Protein AF-A0A8J7SN17-F1 (afdb_monomer_lite)

Secondary structure (DSSP, 8-state):
-HHHHHHHHHHHHHHHHHTTSGGGS---GGGGS--S-HHHHHHHHHHHHHHS---HHHHHHHHHHHHHHGGGS-HHHHHHHHHHHHHHHHHHHT-TTT----HHHHHHHHHHHHHTTTTB-TTS-B-HHHHHHHHHHHHHTT-HHHHHHTTSTTTGGGSPTT-HHHHHHHHHHHHHHHTT-HHHHHHH------SSHHHHHHHHHHHHHHHHHHHHHHHHTT-S-HHHHHHHHHHHHHHHHT-TTS-HHHHHHHHHHHHHHHHHHHHHHHHHHS---HHHHHHHHHHHHHHHHHHGGGSTTHHHHHHHHHHHHHHTSPPPP-------

Sequence (328 aa):
MLIEKANRGLALAEERFLLNDLKELPDFTQYSHNNVNHILSIYARVYKFALAPFQKEELEQVLTIINSHSSILPKEDKERIFTFLMGIVDYYCRSPEKTNLSVFETYKVYKMGFTNLWLVQDDGFMYFEDFINMLFLAFYNKDSDLLETISSDYYAPYIPKGYDSFVLMLSKAYNFFLHGEWEAVLKSFSNQELPNKEHRLHFIIQRNNIEIKALFEAFVHDKVEIGEILVYLEKHYRFIQRRTTYSDEQKLRNFNFIKFLRKLYIYLTKRITFNFNKETAKKEITTWIAEIEKTGTNTIDQPWLKSIGETLLDELKPNAPRSEQNTF

Structure (mmCIF, N/CA/C/O backbone):
data_AF-A0A8J7SN17-F1
#
_entry.id   AF-A0A8J7SN17-F1
#
loop_
_atom_site.group_PDB
_atom_site.id
_atom_site.type_symbol
_atom_site.label_atom_id
_atom_site.label_alt_id
_atom_site.label_comp_id
_atom_site.label_asym_id
_atom_site.label_entity_id
_atom_site.label_seq_id
_atom_site.pdbx_PDB_ins_code
_atom_site.Cartn_x
_atom_site.Cartn_y
_atom_site.Cartn_z
_atom_site.occupancy
_atom_site.B_iso_or_equiv
_atom_site.auth_seq_id
_atom_site.auth_comp_id
_atom_site.auth_asym_id
_atom_site.auth_atom_id
_atom_site.pdbx_PDB_model_num
ATOM 1 N N . MET A 1 1 ? 23.361 -6.897 -5.887 1.00 27.69 1 MET A N 1
ATOM 2 C CA . MET A 1 1 ? 22.702 -6.283 -4.706 1.00 27.69 1 MET A CA 1
ATOM 3 C C . MET A 1 1 ? 23.438 -5.101 -4.049 1.00 27.69 1 MET A C 1
ATOM 5 O O . MET A 1 1 ? 22.971 -3.996 -4.254 1.00 27.69 1 MET A O 1
ATOM 9 N N . LEU A 1 2 ? 24.538 -5.232 -3.280 1.00 21.80 2 LEU A N 1
ATOM 10 C CA . LEU A 1 2 ? 25.239 -4.044 -2.712 1.00 21.80 2 LEU A CA 1
ATOM 11 C C . LEU A 1 2 ? 25.917 -3.189 -3.795 1.00 21.80 2 LEU A C 1
ATOM 13 O O . LEU A 1 2 ? 25.801 -1.975 -3.765 1.00 21.80 2 LEU A O 1
ATOM 17 N N . ILE A 1 3 ? 26.520 -3.835 -4.796 1.00 24.81 3 ILE A N 1
ATOM 18 C CA . ILE A 1 3 ? 27.085 -3.193 -5.997 1.00 24.81 3 ILE A CA 1
ATOM 19 C C . ILE A 1 3 ? 25.981 -2.569 -6.871 1.00 24.81 3 ILE A C 1
ATOM 21 O O . ILE A 1 3 ? 26.166 -1.529 -7.473 1.00 24.81 3 ILE A O 1
ATOM 25 N N . GLU A 1 4 ? 24.789 -3.155 -6.875 1.00 29.88 4 GLU A N 1
ATOM 26 C CA . GLU A 1 4 ? 23.637 -2.718 -7.679 1.00 29.88 4 GLU A CA 1
ATOM 27 C C . GLU A 1 4 ? 22.886 -1.551 -7.011 1.00 29.88 4 GLU A C 1
ATOM 29 O O . GLU A 1 4 ? 22.495 -0.595 -7.670 1.00 29.88 4 GLU A O 1
ATOM 34 N N . LYS A 1 5 ? 22.780 -1.568 -5.673 1.00 27.78 5 LYS A N 1
ATOM 35 C CA . LYS A 1 5 ? 22.353 -0.427 -4.847 1.00 27.78 5 LYS A CA 1
ATOM 36 C C . LYS A 1 5 ? 23.395 0.693 -4.850 1.00 27.78 5 LYS A C 1
ATOM 38 O O . LYS A 1 5 ? 23.007 1.854 -4.817 1.00 27.78 5 LYS A O 1
ATOM 43 N N . ALA A 1 6 ? 24.687 0.363 -4.926 1.00 25.52 6 ALA A N 1
ATOM 44 C CA . ALA A 1 6 ? 25.760 1.333 -5.123 1.00 25.52 6 ALA A CA 1
ATOM 45 C C . ALA A 1 6 ? 25.723 1.938 -6.532 1.00 25.52 6 ALA A C 1
ATOM 47 O O . ALA A 1 6 ? 25.900 3.138 -6.643 1.00 25.52 6 ALA A O 1
ATOM 48 N N . ASN A 1 7 ? 25.392 1.166 -7.574 1.00 31.84 7 ASN A N 1
ATOM 49 C CA . ASN A 1 7 ? 25.227 1.666 -8.943 1.00 31.84 7 ASN A CA 1
ATOM 50 C C . ASN A 1 7 ? 23.949 2.507 -9.111 1.00 31.84 7 ASN A C 1
ATOM 52 O O . ASN A 1 7 ? 24.009 3.559 -9.732 1.00 31.84 7 ASN A O 1
ATOM 56 N N . ARG A 1 8 ? 22.818 2.128 -8.492 1.00 34.09 8 ARG A N 1
ATOM 57 C CA . ARG A 1 8 ? 21.620 2.994 -8.401 1.00 34.09 8 ARG A CA 1
ATOM 58 C C . ARG A 1 8 ? 21.878 4.245 -7.553 1.00 34.09 8 ARG A C 1
ATOM 60 O O . ARG A 1 8 ? 21.389 5.315 -7.885 1.00 34.09 8 ARG A O 1
ATOM 67 N N . GLY A 1 9 ? 22.655 4.128 -6.475 1.00 29.08 9 GLY A N 1
ATOM 68 C CA . GLY A 1 9 ? 23.084 5.257 -5.643 1.00 29.08 9 GLY A CA 1
ATOM 69 C C . GLY A 1 9 ? 24.079 6.188 -6.343 1.00 29.08 9 GLY A C 1
ATOM 70 O O . GLY A 1 9 ? 24.003 7.393 -6.137 1.00 29.08 9 GLY A O 1
ATOM 71 N N . LEU A 1 10 ? 24.961 5.646 -7.189 1.00 28.78 10 LEU A N 1
ATOM 72 C CA . LEU A 1 10 ? 25.876 6.381 -8.067 1.00 28.78 10 LEU A CA 1
ATOM 73 C C . LEU A 1 10 ? 25.111 7.073 -9.195 1.00 28.78 10 LEU A C 1
ATOM 75 O O . LEU A 1 10 ? 25.336 8.255 -9.388 1.00 28.78 10 LEU A O 1
ATOM 79 N N . ALA A 1 11 ? 24.144 6.411 -9.836 1.00 36.47 11 ALA A N 1
ATOM 80 C CA . ALA A 1 11 ? 23.276 7.030 -10.840 1.00 36.47 11 ALA A CA 1
ATOM 81 C C . ALA A 1 11 ? 22.415 8.160 -10.243 1.00 36.47 11 ALA A C 1
ATOM 83 O O . ALA A 1 11 ? 22.362 9.248 -10.799 1.00 36.47 11 ALA A O 1
ATOM 84 N N . LEU A 1 12 ? 21.830 7.967 -9.053 1.00 35.97 12 LEU A N 1
ATOM 85 C CA . LEU A 1 12 ? 21.100 9.022 -8.328 1.00 35.97 12 LEU A CA 1
ATOM 86 C C . LEU A 1 12 ? 22.016 10.162 -7.838 1.00 35.97 12 LEU A C 1
ATOM 88 O O . LEU A 1 12 ? 21.562 11.297 -7.677 1.00 35.97 12 LEU A O 1
ATOM 92 N N . ALA A 1 13 ? 23.293 9.879 -7.566 1.00 34.56 13 ALA A N 1
ATOM 93 C CA . ALA A 1 13 ? 24.291 10.886 -7.210 1.00 34.56 13 ALA A CA 1
ATOM 94 C C . ALA A 1 13 ? 24.820 11.642 -8.443 1.00 34.56 13 ALA A C 1
ATOM 96 O O . ALA A 1 13 ? 24.997 12.853 -8.354 1.00 34.56 13 ALA A O 1
ATOM 97 N N . GLU A 1 14 ? 25.002 10.969 -9.583 1.00 40.84 14 GLU A N 1
ATOM 98 C CA . GLU A 1 14 ? 25.341 11.556 -10.887 1.00 40.84 14 GLU A CA 1
ATOM 99 C C . GLU A 1 14 ? 24.180 12.383 -11.450 1.00 40.84 14 GLU A C 1
ATOM 101 O O . GLU A 1 14 ? 24.409 13.474 -11.957 1.00 40.84 14 GLU A O 1
ATOM 106 N N . GLU A 1 15 ? 22.925 11.963 -11.276 1.00 44.03 15 GLU A N 1
ATOM 107 C CA . GLU A 1 15 ? 21.742 12.755 -11.649 1.00 44.03 15 GLU A CA 1
ATOM 108 C C . GLU A 1 15 ? 21.576 13.997 -10.760 1.00 44.03 15 GLU A C 1
ATOM 110 O O . GLU A 1 15 ? 21.237 15.074 -11.249 1.00 44.03 15 GLU A O 1
ATOM 115 N N . ARG A 1 16 ? 21.904 13.908 -9.461 1.00 39.19 16 ARG A N 1
ATOM 116 C CA . ARG A 1 16 ? 22.019 15.092 -8.586 1.00 39.19 16 ARG A CA 1
ATOM 117 C C . ARG A 1 16 ? 23.196 15.998 -8.953 1.00 39.19 16 ARG A C 1
ATOM 119 O O . ARG A 1 16 ? 23.126 17.195 -8.690 1.00 39.19 16 ARG A O 1
ATOM 126 N N . PHE A 1 17 ? 24.256 15.447 -9.537 1.00 37.69 17 PHE A N 1
ATOM 127 C CA . PHE A 1 17 ? 25.392 16.209 -10.053 1.00 37.69 17 PHE A CA 1
ATOM 128 C C . PHE A 1 17 ? 25.023 16.930 -11.361 1.00 37.69 17 PHE A C 1
ATOM 130 O O . PHE A 1 17 ? 25.272 18.124 -11.487 1.00 37.69 17 PHE A O 1
ATOM 137 N N . LEU A 1 18 ? 24.293 16.261 -12.260 1.00 43.22 18 LEU A N 1
ATOM 138 C CA . LEU A 1 18 ? 23.724 16.834 -13.488 1.00 43.22 18 LEU A CA 1
ATOM 139 C C . LEU A 1 18 ? 22.752 17.993 -13.210 1.00 43.22 18 LEU A C 1
ATOM 141 O O . LEU A 1 18 ? 22.680 18.927 -14.004 1.00 43.22 18 LEU A O 1
ATOM 145 N N . LEU A 1 19 ? 22.053 17.983 -12.067 1.00 43.25 19 LEU A N 1
ATOM 146 C CA . LEU A 1 19 ? 21.241 19.117 -11.599 1.00 43.25 19 LEU A CA 1
ATOM 147 C C . LEU A 1 19 ? 22.082 20.363 -11.231 1.00 43.25 19 LEU A C 1
ATOM 149 O O . LEU A 1 19 ? 21.577 21.482 -11.307 1.00 43.25 19 LEU A O 1
ATOM 153 N N . ASN A 1 20 ? 23.356 20.212 -10.852 1.00 38.84 20 ASN A N 1
ATOM 154 C CA . ASN A 1 20 ? 24.246 21.346 -10.558 1.00 38.84 20 ASN A CA 1
ATOM 155 C C . ASN A 1 20 ? 24.889 21.942 -11.827 1.00 38.84 20 ASN A C 1
ATOM 157 O O . ASN A 1 20 ? 25.159 23.143 -11.850 1.00 38.84 20 ASN A O 1
ATOM 161 N N . ASP A 1 21 ? 25.040 21.143 -12.889 1.00 36.75 21 ASP A N 1
ATOM 162 C CA . ASP A 1 21 ? 25.589 21.554 -14.196 1.00 36.75 21 ASP A CA 1
ATOM 163 C C . ASP A 1 21 ? 24.506 22.018 -15.202 1.00 36.75 21 ASP A C 1
ATOM 165 O O . ASP A 1 21 ? 24.791 22.338 -16.356 1.00 36.75 21 ASP A O 1
ATOM 169 N N . LEU A 1 22 ? 23.244 22.138 -14.758 1.00 42.22 22 LEU A N 1
ATOM 170 C CA . LEU A 1 22 ? 22.071 22.550 -15.554 1.00 42.22 22 LEU A CA 1
ATOM 171 C C . LEU A 1 22 ? 22.209 23.886 -16.314 1.00 42.22 22 LEU A C 1
ATOM 173 O O . LEU A 1 22 ? 21.374 24.185 -17.166 1.00 42.22 22 LEU A O 1
ATOM 177 N N . LYS A 1 23 ? 23.222 24.708 -16.021 1.00 42.00 23 LYS A N 1
ATOM 178 C CA . LYS A 1 23 ? 23.438 26.006 -16.684 1.00 42.00 23 LYS A CA 1
ATOM 179 C C . LYS A 1 23 ? 24.070 25.905 -18.078 1.00 42.00 23 LYS A C 1
ATOM 181 O O . LYS A 1 23 ? 24.074 26.914 -18.778 1.00 42.00 23 LYS A O 1
ATOM 186 N N . GLU A 1 24 ? 24.581 24.740 -18.481 1.00 38.94 24 GLU A N 1
ATOM 187 C CA . GLU A 1 24 ? 25.349 24.584 -19.731 1.00 38.94 24 GLU A CA 1
ATOM 188 C C . GLU A 1 24 ? 24.677 23.708 -20.803 1.00 38.94 24 GLU A C 1
ATOM 190 O O . GLU A 1 24 ? 25.277 23.429 -21.842 1.00 38.94 24 GLU A O 1
ATOM 195 N N . LEU A 1 25 ? 23.432 23.270 -20.600 1.00 40.84 25 LEU A N 1
ATOM 196 C CA . LEU A 1 25 ? 22.760 22.398 -21.567 1.00 40.84 25 LEU A CA 1
ATOM 197 C C . LEU A 1 25 ? 22.027 23.187 -22.673 1.00 40.84 25 LEU A C 1
ATOM 199 O O . LEU A 1 25 ? 21.546 24.297 -22.432 1.00 40.84 25 LEU A O 1
ATOM 203 N N . PRO A 1 26 ? 21.927 22.631 -23.898 1.00 40.56 26 PRO A N 1
ATOM 204 C CA . PRO A 1 26 ? 21.342 23.323 -25.046 1.00 40.56 26 PRO A CA 1
ATOM 205 C C . PRO A 1 26 ? 19.872 23.700 -24.828 1.00 40.56 26 PRO A C 1
ATOM 207 O O . PRO A 1 26 ? 19.100 22.939 -24.248 1.00 40.56 26 PRO A O 1
ATOM 210 N N . ASP A 1 27 ? 19.448 24.845 -25.364 1.00 44.19 27 ASP A N 1
ATOM 211 C CA . ASP A 1 27 ? 18.038 25.231 -25.365 1.00 44.19 27 ASP A CA 1
ATOM 212 C C . ASP A 1 27 ? 17.222 24.326 -26.312 1.00 44.19 27 ASP A C 1
ATOM 214 O O . ASP A 1 27 ? 17.314 24.401 -27.545 1.00 44.19 27 ASP A O 1
ATOM 218 N N . PHE A 1 28 ? 16.406 23.452 -25.720 1.00 45.03 28 PHE A N 1
ATOM 219 C CA . PHE A 1 28 ? 15.516 22.537 -26.435 1.00 45.03 28 PHE A CA 1
ATOM 220 C C . PHE A 1 28 ? 14.079 23.077 -26.601 1.00 45.03 28 PHE A C 1
ATOM 222 O O . PHE A 1 28 ? 13.195 22.335 -27.037 1.00 45.03 28 PHE A O 1
ATOM 229 N N . THR A 1 29 ? 13.799 24.355 -26.300 1.00 48.59 29 THR A N 1
ATOM 230 C CA . THR A 1 29 ? 12.463 24.976 -26.492 1.00 48.59 29 THR A CA 1
ATOM 231 C C . THR A 1 29 ? 11.929 24.855 -27.926 1.00 48.59 29 THR A C 1
ATOM 233 O O . THR A 1 29 ? 10.715 24.765 -28.138 1.00 48.59 29 THR A O 1
ATOM 236 N N . GLN A 1 30 ? 12.839 24.749 -28.893 1.00 41.66 30 GLN A N 1
ATOM 237 C CA . GLN A 1 30 ? 12.594 24.510 -30.317 1.00 41.66 30 GLN A CA 1
ATOM 238 C C . GLN A 1 30 ? 11.970 23.138 -30.663 1.00 41.66 30 GLN A C 1
ATOM 240 O O . GLN A 1 30 ? 11.405 22.988 -31.743 1.00 41.66 30 GLN A O 1
ATOM 245 N N . TYR A 1 31 ? 11.977 22.148 -29.761 1.00 47.88 31 TYR A N 1
ATOM 246 C CA . TYR A 1 31 ? 11.382 20.814 -29.996 1.00 47.88 31 TYR A CA 1
ATOM 247 C C . TYR A 1 31 ? 9.921 20.691 -29.515 1.00 47.88 31 TYR A C 1
ATOM 249 O O . TYR A 1 31 ? 9.405 19.593 -29.286 1.00 47.88 31 TYR A O 1
ATOM 257 N N . SER A 1 32 ? 9.239 21.827 -29.349 1.00 42.31 32 SER A N 1
ATOM 258 C CA . SER A 1 32 ? 7.865 21.918 -28.841 1.00 42.31 32 SER A CA 1
ATOM 259 C C . SER A 1 32 ? 6.789 21.533 -29.864 1.00 42.31 32 SER A C 1
ATOM 261 O O . SER A 1 32 ? 5.679 21.178 -29.452 1.00 42.31 32 SER A O 1
ATOM 263 N N . HIS A 1 33 ? 7.102 21.534 -31.166 1.00 38.81 33 HIS A N 1
ATOM 264 C CA . HIS A 1 33 ? 6.134 21.297 -32.241 1.00 38.81 33 HIS A CA 1
ATOM 265 C C . HIS A 1 33 ? 6.653 20.323 -33.317 1.00 38.81 33 HIS A C 1
ATOM 267 O O . HIS A 1 33 ? 7.680 20.557 -33.942 1.00 38.81 33 HIS A O 1
ATOM 273 N N . ASN A 1 34 ? 5.892 19.244 -33.540 1.00 41.59 34 ASN A N 1
ATOM 274 C CA . ASN A 1 34 ? 5.806 18.456 -34.781 1.00 41.59 34 ASN A CA 1
ATOM 275 C C . ASN A 1 34 ? 7.076 17.865 -35.420 1.00 41.59 34 ASN A C 1
ATOM 277 O O . ASN A 1 34 ? 7.034 17.495 -36.592 1.00 41.59 34 ASN A O 1
ATOM 281 N N . ASN A 1 35 ? 8.181 17.699 -34.696 1.00 41.66 35 ASN A N 1
ATOM 282 C CA . ASN A 1 35 ? 9.377 17.112 -35.298 1.00 41.66 35 ASN A CA 1
ATOM 283 C C . ASN A 1 35 ? 9.417 15.583 -35.208 1.00 41.66 35 ASN A C 1
ATOM 285 O O . ASN A 1 35 ? 9.135 14.990 -34.171 1.00 41.66 35 ASN A O 1
ATOM 289 N N . VAL A 1 36 ? 9.885 14.986 -36.304 1.00 42.12 36 VAL A N 1
ATOM 290 C CA . VAL A 1 36 ? 10.134 13.558 -36.588 1.00 42.12 36 VAL A CA 1
ATOM 291 C C . VAL A 1 36 ? 10.965 12.835 -35.500 1.00 42.12 36 VAL A C 1
ATOM 293 O O . VAL A 1 36 ? 11.030 11.612 -35.475 1.00 42.12 36 VAL A O 1
ATOM 296 N N . ASN A 1 37 ? 11.555 13.572 -34.550 1.00 52.84 37 ASN A N 1
ATOM 297 C CA . ASN A 1 37 ? 12.287 13.052 -33.393 1.00 52.84 37 ASN A CA 1
ATOM 298 C C . ASN A 1 37 ? 11.465 13.160 -32.095 1.00 52.84 37 ASN A C 1
ATOM 300 O O . ASN A 1 37 ? 11.742 13.986 -31.220 1.00 52.84 37 ASN A O 1
ATOM 304 N N . HIS A 1 38 ? 10.472 12.281 -31.955 1.00 60.09 38 HIS A N 1
ATOM 305 C CA . HIS A 1 38 ? 9.601 12.166 -30.775 1.00 60.09 38 HIS A CA 1
ATOM 306 C C . HIS A 1 38 ? 10.382 12.008 -29.453 1.00 60.09 38 HIS A C 1
ATOM 308 O O . HIS A 1 38 ? 9.996 12.569 -28.429 1.00 60.09 38 HIS A O 1
ATOM 314 N N . ILE A 1 39 ? 11.535 11.330 -29.499 1.00 58.66 39 ILE A N 1
ATOM 315 C CA . ILE A 1 39 ? 12.436 11.108 -28.358 1.00 58.66 39 ILE A CA 1
ATOM 316 C C . ILE A 1 39 ? 13.010 12.427 -27.821 1.00 58.66 39 ILE A C 1
ATOM 318 O O . ILE A 1 39 ? 12.947 12.688 -26.622 1.00 58.66 39 ILE A O 1
ATOM 322 N N . LEU A 1 40 ? 13.504 13.305 -28.701 1.00 53.69 40 LEU A N 1
ATOM 323 C CA . LEU A 1 40 ? 14.072 14.598 -28.300 1.00 53.69 40 LEU A CA 1
ATOM 324 C C . LEU A 1 40 ? 13.010 15.530 -27.703 1.00 53.69 40 LEU A C 1
ATOM 326 O O . LEU A 1 40 ? 13.314 16.277 -26.779 1.00 53.69 40 LEU A O 1
ATOM 330 N N . SER A 1 41 ? 11.759 15.462 -28.177 1.00 58.53 41 SER A N 1
ATOM 331 C CA . SER A 1 41 ? 10.649 16.226 -27.586 1.00 58.53 41 SER A CA 1
ATOM 332 C C . SER A 1 41 ? 10.307 15.740 -26.173 1.00 58.53 41 SER A C 1
ATOM 334 O O . SER A 1 41 ? 10.051 16.559 -25.288 1.00 58.53 41 SER A O 1
ATOM 336 N N . ILE A 1 42 ? 10.357 14.424 -25.933 1.00 61.88 42 ILE A N 1
ATOM 337 C CA . ILE A 1 42 ? 10.173 13.843 -24.597 1.00 61.88 42 ILE A CA 1
ATOM 338 C C . ILE A 1 42 ? 11.316 14.270 -23.677 1.00 61.88 42 ILE A C 1
ATOM 340 O O . ILE A 1 42 ? 11.044 14.860 -22.634 1.00 61.88 42 ILE A O 1
ATOM 344 N N . TYR A 1 43 ? 12.577 14.073 -24.078 1.00 61.00 43 TYR A N 1
ATOM 345 C CA . TYR A 1 43 ? 13.726 14.502 -23.275 1.00 61.00 43 TYR A CA 1
ATOM 346 C C . TYR A 1 43 ? 13.689 16.006 -22.983 1.00 61.00 43 TYR A C 1
ATOM 348 O O . TYR A 1 43 ? 13.864 16.390 -21.835 1.00 61.00 43 TYR A O 1
ATOM 356 N N . ALA A 1 44 ? 13.367 16.858 -23.961 1.00 59.03 44 ALA A N 1
ATOM 357 C CA . ALA A 1 44 ? 13.242 18.304 -23.760 1.00 59.03 44 ALA A CA 1
ATOM 358 C C . ALA A 1 44 ? 12.166 18.680 -22.727 1.00 59.03 44 ALA A C 1
ATOM 360 O O . ALA A 1 44 ? 12.353 19.606 -21.936 1.00 59.03 44 ALA A O 1
ATOM 361 N N . ARG A 1 45 ? 11.028 17.975 -22.725 1.00 61.97 45 ARG A N 1
ATOM 362 C CA . ARG A 1 45 ? 9.929 18.214 -21.778 1.00 61.97 45 ARG A CA 1
ATOM 363 C C . ARG A 1 45 ? 10.241 17.678 -20.385 1.00 61.97 45 ARG A C 1
ATOM 365 O O . ARG A 1 45 ? 10.001 18.391 -19.418 1.00 61.97 45 ARG A O 1
ATOM 372 N N . VAL A 1 46 ? 10.820 16.481 -20.279 1.00 62.31 46 VAL A N 1
ATOM 373 C CA . VAL A 1 46 ? 11.263 15.930 -18.989 1.00 62.31 46 VAL A CA 1
ATOM 374 C C . VAL A 1 46 ? 12.386 16.789 -18.402 1.00 62.31 46 VAL A C 1
ATOM 376 O O . VAL A 1 46 ? 12.390 17.089 -17.216 1.00 62.31 46 VAL A O 1
ATOM 379 N N . TYR A 1 47 ? 13.298 17.274 -19.239 1.00 61.25 47 TYR A N 1
ATOM 380 C CA . TYR A 1 47 ? 14.385 18.158 -18.838 1.00 61.25 47 TYR A CA 1
ATOM 381 C C . TYR A 1 47 ? 13.900 19.523 -18.332 1.00 61.25 47 TYR A C 1
ATOM 383 O O . TYR A 1 47 ? 14.415 20.030 -17.338 1.00 61.25 47 TYR A O 1
ATOM 391 N N . LYS A 1 48 ? 12.845 20.093 -18.931 1.00 59.53 48 LYS A N 1
ATOM 392 C CA . LYS A 1 48 ? 12.189 21.290 -18.378 1.00 59.53 48 LYS A CA 1
ATOM 393 C C . LYS A 1 48 ? 11.709 21.091 -16.934 1.00 59.53 48 LYS A C 1
ATOM 395 O O . LYS A 1 48 ? 11.744 22.056 -16.174 1.00 59.53 48 LYS A O 1
ATOM 400 N N . PHE A 1 49 ? 11.343 19.871 -16.527 1.00 61.03 49 PHE A N 1
ATOM 401 C CA . PHE A 1 49 ? 10.975 19.593 -15.134 1.00 61.03 49 PHE A CA 1
ATOM 402 C C . PHE A 1 49 ? 12.141 19.677 -14.150 1.00 61.03 49 PHE A C 1
ATOM 404 O O . PHE A 1 49 ? 11.918 19.939 -12.975 1.00 61.03 49 PHE A O 1
ATOM 411 N N . ALA A 1 50 ? 13.378 19.479 -14.604 1.00 58.41 50 ALA A N 1
ATOM 412 C CA . ALA A 1 50 ? 14.558 19.619 -13.755 1.00 58.41 50 ALA A CA 1
ATOM 413 C C . ALA A 1 50 ? 14.919 21.094 -13.480 1.00 58.41 50 ALA A C 1
ATOM 415 O O . ALA A 1 50 ? 15.619 21.391 -12.514 1.00 58.41 50 ALA A O 1
ATOM 416 N N . LEU A 1 51 ? 14.456 22.018 -14.333 1.00 55.88 51 LEU A N 1
ATOM 417 C CA . LEU A 1 51 ? 14.902 23.415 -14.375 1.00 55.88 51 LEU A CA 1
ATOM 418 C C . LEU A 1 51 ? 13.960 24.422 -13.700 1.00 55.88 51 LEU A C 1
ATOM 420 O O . LEU A 1 51 ? 14.401 25.521 -13.363 1.00 55.88 51 LEU A O 1
ATOM 424 N N . ALA A 1 52 ? 12.680 24.096 -13.512 1.00 59.50 52 ALA A N 1
ATOM 425 C CA . ALA A 1 52 ? 11.688 25.030 -12.981 1.00 59.50 52 ALA A CA 1
ATOM 426 C C . ALA A 1 52 ? 10.725 24.348 -11.995 1.00 59.50 52 ALA A C 1
ATOM 428 O O . ALA A 1 52 ? 10.395 23.179 -12.183 1.00 59.50 52 ALA A O 1
ATOM 429 N N . PRO A 1 53 ? 10.250 25.053 -10.948 1.00 60.69 53 PRO A N 1
ATOM 430 C CA . PRO A 1 53 ? 9.166 24.552 -10.110 1.00 60.69 53 PRO A CA 1
ATOM 431 C C . PRO A 1 53 ? 7.900 24.391 -10.957 1.00 60.69 53 PRO A C 1
ATOM 433 O O . PRO A 1 53 ? 7.359 25.374 -11.461 1.00 60.69 53 PRO A O 1
ATOM 436 N N . PHE A 1 54 ? 7.457 23.149 -11.119 1.00 65.19 54 PHE A N 1
ATOM 437 C CA . PHE A 1 54 ? 6.345 22.779 -11.988 1.00 65.19 54 PHE A CA 1
ATOM 438 C C . PHE A 1 54 ? 5.090 22.395 -11.197 1.00 65.19 54 PHE A C 1
ATOM 440 O O . PHE A 1 54 ? 5.147 22.111 -9.995 1.00 65.19 54 PHE A O 1
ATOM 447 N N . GLN A 1 55 ? 3.947 22.403 -11.882 1.00 72.69 55 GLN A N 1
ATOM 448 C CA . GLN A 1 55 ? 2.633 22.071 -11.322 1.00 72.69 55 GLN A CA 1
ATOM 449 C C . GLN A 1 55 ? 2.149 20.686 -11.781 1.00 72.69 55 GLN A C 1
ATOM 451 O O . GLN A 1 55 ? 2.607 20.144 -12.790 1.00 72.69 55 GLN A O 1
ATOM 456 N N . LYS A 1 56 ? 1.179 20.114 -11.059 1.00 77.00 56 LYS A N 1
ATOM 457 C CA . LYS A 1 56 ? 0.536 18.827 -11.395 1.00 77.00 56 LYS A CA 1
ATOM 458 C C . LYS A 1 56 ? 0.081 18.732 -12.853 1.00 77.00 56 LYS A C 1
ATOM 460 O O . LYS A 1 56 ? 0.277 17.703 -13.490 1.00 77.00 56 LYS A O 1
ATOM 465 N N . GLU A 1 57 ? -0.499 19.796 -13.393 1.00 76.94 57 GLU A N 1
ATOM 466 C CA . GLU A 1 57 ? -1.043 19.837 -14.753 1.00 76.94 57 GLU A CA 1
ATOM 467 C C . GLU A 1 57 ? 0.052 19.671 -15.816 1.00 76.94 57 GLU A C 1
ATOM 469 O O . GLU A 1 57 ? -0.176 19.063 -16.862 1.00 76.94 57 GLU A O 1
ATOM 474 N N . GLU A 1 58 ? 1.254 20.178 -15.542 1.00 75.00 58 GLU A N 1
ATOM 475 C CA . GLU A 1 58 ? 2.406 20.051 -16.435 1.00 75.00 58 GLU A CA 1
ATOM 476 C C . GLU A 1 58 ? 2.933 18.611 -16.437 1.00 75.00 58 GLU A C 1
ATOM 478 O O . GLU A 1 58 ? 3.264 18.080 -17.501 1.00 75.00 58 GLU A O 1
ATOM 483 N N . LEU A 1 59 ? 2.926 17.944 -15.275 1.00 76.81 59 LEU A N 1
ATOM 484 C CA . LEU A 1 59 ? 3.246 16.520 -15.171 1.00 76.81 59 LEU A CA 1
ATOM 485 C C . LEU A 1 59 ? 2.278 15.665 -15.998 1.00 76.81 59 LEU A C 1
ATOM 487 O O . LEU A 1 59 ? 2.732 14.840 -16.789 1.00 76.81 59 LEU A O 1
ATOM 491 N N . GLU A 1 60 ? 0.965 15.889 -15.888 1.00 80.50 60 GLU A N 1
ATOM 492 C CA . GLU A 1 60 ? -0.031 15.122 -16.656 1.00 80.50 60 GLU A CA 1
ATOM 493 C C . GLU A 1 60 ? 0.176 15.233 -18.167 1.00 80.50 60 GLU A C 1
ATOM 495 O O . GLU A 1 60 ? 0.071 14.239 -18.892 1.00 80.50 60 GLU A O 1
ATOM 500 N N . GLN A 1 61 ? 0.499 16.432 -18.658 1.00 77.31 61 GLN A N 1
ATOM 501 C CA . GLN A 1 61 ? 0.764 16.643 -20.080 1.00 77.31 61 GLN A CA 1
ATOM 502 C C . GLN A 1 61 ? 1.970 15.832 -20.552 1.00 77.31 61 GLN A C 1
ATOM 504 O O . GLN A 1 61 ? 1.932 15.237 -21.631 1.00 77.31 61 GLN A O 1
ATOM 509 N N . VAL A 1 62 ? 3.037 15.780 -19.753 1.00 74.69 62 VAL A N 1
ATOM 510 C CA . VAL A 1 62 ? 4.229 15.010 -20.117 1.00 74.69 62 VAL A CA 1
ATOM 511 C C . VAL A 1 62 ? 3.979 13.515 -20.015 1.00 74.69 62 VAL A C 1
ATOM 513 O O . VAL A 1 62 ? 4.322 12.809 -20.959 1.00 74.69 62 VAL A O 1
ATOM 516 N N . LEU A 1 63 ? 3.315 13.031 -18.962 1.00 80.56 63 LEU A N 1
ATOM 517 C CA . LEU A 1 63 ? 2.938 11.617 -18.857 1.00 80.56 63 LEU A CA 1
ATOM 518 C C . LEU A 1 63 ? 2.058 11.181 -20.035 1.00 80.56 63 LEU A C 1
ATOM 520 O O . LEU A 1 63 ? 2.276 10.113 -20.600 1.00 80.56 63 LEU A O 1
ATOM 524 N N . THR A 1 64 ? 1.127 12.030 -20.477 1.00 81.12 64 THR A N 1
ATOM 525 C CA . THR A 1 64 ? 0.274 11.756 -21.645 1.00 81.12 64 THR A CA 1
ATOM 526 C C . THR A 1 64 ? 1.091 11.603 -22.929 1.00 81.12 64 THR A C 1
ATOM 528 O O . THR A 1 64 ? 0.875 10.669 -23.701 1.00 81.12 64 THR A O 1
ATOM 531 N N . ILE A 1 65 ? 2.051 12.503 -23.160 1.00 75.81 65 ILE A N 1
ATOM 532 C CA . ILE A 1 65 ? 2.920 12.467 -24.347 1.00 75.81 65 ILE A CA 1
ATOM 533 C C . ILE A 1 65 ? 3.847 11.265 -24.310 1.00 75.81 65 ILE A C 1
ATOM 535 O O . ILE A 1 65 ? 4.076 10.615 -25.325 1.00 75.81 65 ILE A O 1
ATOM 539 N N . ILE A 1 66 ? 4.395 10.974 -23.142 1.00 75.69 66 ILE A N 1
ATOM 540 C CA . ILE A 1 66 ? 5.256 9.822 -22.960 1.00 75.69 66 ILE A CA 1
ATOM 541 C C . ILE A 1 66 ? 4.484 8.539 -23.257 1.00 75.69 66 ILE A C 1
ATOM 543 O O . ILE A 1 66 ? 4.939 7.713 -24.048 1.00 75.69 66 ILE A O 1
ATOM 547 N N . ASN A 1 67 ? 3.291 8.404 -22.680 1.00 79.94 67 ASN A N 1
ATOM 548 C CA . ASN A 1 67 ? 2.451 7.234 -22.870 1.00 79.94 67 ASN A CA 1
ATOM 549 C C . ASN A 1 67 ? 2.079 7.033 -24.350 1.00 79.94 67 ASN A C 1
ATOM 551 O O . ASN A 1 67 ? 2.127 5.909 -24.841 1.00 79.94 67 ASN A O 1
ATOM 555 N N . SER A 1 68 ? 1.791 8.107 -25.096 1.00 79.44 68 SER A N 1
ATOM 556 C CA . SER A 1 6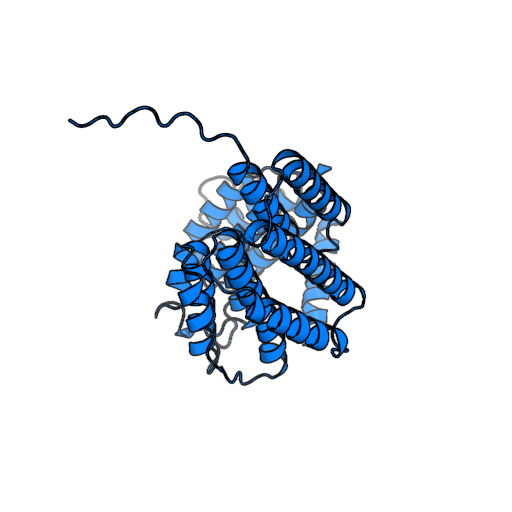8 ? 1.428 8.006 -26.519 1.00 79.44 68 SER A CA 1
ATOM 557 C C . SER A 1 68 ? 2.572 7.573 -27.442 1.00 79.44 68 SER A C 1
ATOM 559 O O . SER A 1 68 ? 2.308 7.045 -28.520 1.00 79.44 68 SER A O 1
ATOM 561 N N . HIS A 1 69 ? 3.828 7.744 -27.024 1.00 76.25 69 HIS A N 1
ATOM 562 C CA . HIS A 1 69 ? 5.006 7.338 -27.801 1.00 76.25 69 HIS A CA 1
ATOM 563 C C . HIS A 1 69 ? 5.722 6.119 -27.209 1.00 76.25 69 HIS A C 1
ATOM 565 O O . HIS A 1 69 ? 6.679 5.625 -27.796 1.00 76.25 69 HIS A O 1
ATOM 571 N N . SER A 1 70 ? 5.262 5.599 -26.073 1.00 79.31 70 SER A N 1
ATOM 572 C CA . SER A 1 70 ? 5.909 4.505 -25.348 1.00 79.31 70 SER A CA 1
ATOM 573 C C . SER A 1 70 ? 6.185 3.272 -26.220 1.00 79.31 70 SER A C 1
ATOM 575 O O . SER A 1 70 ? 7.261 2.684 -26.143 1.00 79.31 70 SER A O 1
ATOM 577 N N . SER A 1 71 ? 5.263 2.891 -27.106 1.00 78.75 71 SER A N 1
ATOM 578 C CA . SER A 1 71 ? 5.405 1.688 -27.940 1.00 78.75 71 SER A CA 1
ATOM 579 C C . SER A 1 71 ? 6.587 1.732 -28.916 1.00 78.75 71 SER A C 1
ATOM 581 O O . SER A 1 71 ? 7.116 0.678 -29.258 1.00 78.75 71 SER A O 1
ATOM 583 N N . ILE A 1 72 ? 7.025 2.925 -29.330 1.00 78.75 72 ILE A N 1
ATOM 584 C CA . ILE A 1 72 ? 8.092 3.118 -30.326 1.00 78.75 72 ILE A CA 1
ATOM 585 C C . ILE A 1 72 ? 9.457 3.446 -29.706 1.00 78.75 72 ILE A C 1
ATOM 587 O O . ILE A 1 72 ? 10.450 3.521 -30.427 1.00 78.75 72 ILE A O 1
ATOM 591 N N . LEU A 1 73 ? 9.521 3.656 -28.387 1.00 75.81 73 LEU A N 1
ATOM 592 C CA . LEU A 1 73 ? 10.772 3.976 -27.700 1.00 75.81 73 LEU A CA 1
ATOM 593 C C . LEU A 1 73 ? 11.646 2.720 -27.520 1.00 75.81 73 LEU A C 1
ATOM 595 O O . LEU A 1 73 ? 11.125 1.682 -27.084 1.00 75.81 73 LEU A O 1
ATOM 599 N N . PRO A 1 74 ? 12.967 2.814 -27.776 1.00 79.44 74 PRO A N 1
ATOM 600 C CA . PRO A 1 74 ? 13.934 1.812 -27.338 1.00 79.44 74 PRO A CA 1
ATOM 601 C C . PRO A 1 74 ? 13.855 1.578 -25.828 1.00 79.44 74 PRO A C 1
ATOM 603 O O . PRO A 1 74 ? 13.452 2.459 -25.062 1.00 79.44 74 PRO A O 1
ATOM 606 N N . LYS A 1 75 ? 14.246 0.383 -25.388 1.00 77.50 75 LYS A N 1
ATOM 607 C CA . LYS A 1 75 ? 14.178 -0.010 -23.977 1.00 77.50 75 LYS A CA 1
ATOM 608 C C . LYS A 1 75 ? 15.025 0.907 -23.093 1.00 77.50 75 LYS A C 1
ATOM 610 O O . LYS A 1 75 ? 14.548 1.396 -22.074 1.00 77.50 75 LYS A O 1
ATOM 615 N N . GLU A 1 76 ? 16.243 1.195 -23.526 1.00 74.94 76 GLU A N 1
ATOM 616 C CA . GLU A 1 76 ? 17.201 2.019 -22.794 1.00 74.94 76 GLU A CA 1
ATOM 617 C C . GLU A 1 76 ? 16.672 3.447 -22.599 1.00 74.94 76 GLU A C 1
ATOM 619 O O . GLU A 1 76 ? 16.875 4.055 -21.550 1.00 74.94 76 GLU A O 1
ATOM 624 N N . ASP A 1 77 ? 15.946 3.978 -23.587 1.00 74.44 77 ASP A N 1
ATOM 625 C CA . ASP A 1 77 ? 15.317 5.294 -23.482 1.00 74.44 77 ASP A CA 1
ATOM 626 C C . ASP A 1 77 ? 14.140 5.285 -22.502 1.00 74.44 77 ASP A C 1
ATOM 628 O O . ASP A 1 77 ? 13.999 6.218 -21.713 1.00 74.44 77 ASP A O 1
ATOM 632 N N . LYS A 1 78 ? 13.325 4.224 -22.488 1.00 77.69 78 LYS A N 1
ATOM 633 C CA . LYS A 1 78 ? 12.229 4.059 -21.516 1.00 77.69 78 LYS A CA 1
ATOM 634 C C . LYS A 1 78 ? 12.747 4.057 -20.080 1.00 77.69 78 LYS A C 1
ATOM 636 O O . LYS A 1 78 ? 12.227 4.790 -19.240 1.00 77.69 78 LYS A O 1
ATOM 641 N N . GLU A 1 79 ? 13.792 3.277 -19.811 1.00 75.00 79 GLU A N 1
ATOM 642 C CA . GLU A 1 79 ? 14.417 3.182 -18.487 1.00 75.00 79 GLU A CA 1
ATOM 643 C C . GLU A 1 79 ? 15.027 4.517 -18.042 1.00 75.00 79 GLU A C 1
ATOM 645 O O . GLU A 1 79 ? 14.847 4.936 -16.893 1.00 75.00 79 GLU A O 1
ATOM 650 N N . ARG A 1 80 ? 15.704 5.223 -18.957 1.00 73.94 80 ARG A N 1
ATOM 651 C CA . ARG A 1 80 ? 16.276 6.554 -18.696 1.00 73.94 80 ARG A CA 1
ATOM 652 C C . ARG A 1 80 ? 15.198 7.588 -18.401 1.00 73.94 80 ARG A C 1
ATOM 654 O O . ARG A 1 80 ? 15.292 8.289 -17.398 1.00 73.94 80 ARG A O 1
ATOM 661 N N . ILE A 1 81 ? 14.159 7.661 -19.235 1.00 74.75 81 ILE A N 1
ATOM 662 C CA . ILE A 1 81 ? 13.030 8.582 -19.047 1.00 74.75 81 ILE A CA 1
ATOM 663 C C . ILE A 1 81 ? 12.337 8.307 -17.708 1.00 74.75 81 ILE A C 1
ATOM 665 O O . ILE A 1 81 ? 12.049 9.246 -16.966 1.00 74.75 81 ILE A O 1
ATOM 669 N N . PHE A 1 82 ? 12.102 7.033 -17.379 1.00 80.38 82 PHE A N 1
ATOM 670 C CA . PHE A 1 82 ? 11.513 6.631 -16.105 1.00 80.38 82 PHE A CA 1
ATOM 671 C C . PHE A 1 82 ? 12.362 7.071 -14.911 1.00 80.38 82 PHE A C 1
ATOM 673 O O . PHE A 1 82 ? 11.853 7.736 -14.008 1.00 80.38 82 PHE A O 1
ATOM 680 N N . THR A 1 83 ? 13.650 6.720 -14.914 1.00 75.50 83 THR A N 1
ATOM 681 C CA . THR A 1 83 ? 14.581 7.022 -13.814 1.00 75.50 83 THR A CA 1
ATOM 682 C C . THR A 1 83 ? 14.676 8.525 -13.588 1.00 75.50 83 THR A C 1
ATOM 684 O O . THR A 1 83 ? 14.512 8.994 -12.461 1.00 75.50 83 THR A O 1
ATOM 687 N N . PHE A 1 84 ? 14.807 9.284 -14.674 1.00 71.81 84 PHE A N 1
ATOM 688 C CA . PHE A 1 84 ? 14.927 10.730 -14.610 1.00 71.81 84 PHE A CA 1
ATOM 689 C C . PHE A 1 84 ? 13.641 11.399 -14.090 1.00 71.81 84 PHE A C 1
ATOM 691 O O . PHE A 1 84 ? 13.701 12.239 -13.192 1.00 71.81 84 PHE A O 1
ATOM 698 N N . LEU A 1 85 ? 12.457 10.977 -14.558 1.00 74.94 85 LEU A N 1
ATOM 699 C CA . LEU A 1 85 ? 11.172 11.457 -14.025 1.00 74.94 85 LEU A CA 1
ATOM 700 C C . LEU A 1 85 ? 11.001 11.147 -12.537 1.00 74.94 85 LEU A C 1
ATOM 702 O O . LEU A 1 85 ? 10.559 12.002 -11.770 1.00 74.94 85 LEU A O 1
ATOM 706 N N . MET A 1 86 ? 11.353 9.930 -12.129 1.00 77.88 86 MET A N 1
ATOM 707 C CA . MET A 1 86 ? 11.285 9.504 -10.735 1.00 77.88 86 MET A CA 1
ATOM 708 C C . MET A 1 86 ? 12.201 10.341 -9.839 1.00 77.88 86 MET A C 1
ATOM 710 O O . MET A 1 86 ? 11.769 10.769 -8.767 1.00 77.88 86 MET A O 1
ATOM 714 N N . GLY A 1 87 ? 13.431 10.618 -10.284 1.00 71.94 87 GLY A N 1
ATOM 715 C CA . GLY A 1 87 ? 14.382 11.466 -9.562 1.00 71.94 87 GLY A CA 1
ATOM 716 C C . GLY A 1 87 ? 13.871 12.897 -9.380 1.00 71.94 87 GLY A C 1
ATOM 717 O O . GLY A 1 87 ? 13.958 13.459 -8.285 1.00 71.94 87 GLY A O 1
ATOM 718 N N . ILE A 1 88 ? 13.264 13.459 -10.425 1.00 70.81 88 ILE A N 1
ATOM 719 C CA . ILE A 1 88 ? 12.661 14.793 -10.391 1.00 70.81 88 ILE A CA 1
ATOM 720 C C . ILE A 1 88 ? 11.474 14.831 -9.418 1.00 70.81 88 ILE A C 1
ATOM 722 O O . ILE A 1 88 ? 11.434 15.683 -8.529 1.00 70.81 88 ILE A O 1
ATOM 726 N N . VAL A 1 89 ? 10.521 13.901 -9.533 1.00 73.06 89 VAL A N 1
ATOM 727 C CA . VAL A 1 89 ? 9.341 13.875 -8.654 1.00 73.06 89 VAL A CA 1
ATOM 728 C C . VAL A 1 89 ? 9.749 13.678 -7.191 1.00 73.06 89 VAL A C 1
ATOM 730 O O . VAL A 1 89 ? 9.275 14.417 -6.332 1.00 73.06 89 VAL A O 1
ATOM 733 N N . ASP A 1 90 ? 10.673 12.760 -6.889 1.00 72.38 90 ASP A N 1
ATOM 734 C CA . ASP A 1 90 ? 11.158 12.545 -5.516 1.00 72.38 90 ASP A CA 1
ATOM 735 C C . ASP A 1 90 ? 11.839 13.798 -4.934 1.00 72.38 90 ASP A C 1
ATOM 737 O O . ASP A 1 90 ? 11.622 14.136 -3.767 1.00 72.38 90 ASP A O 1
ATOM 741 N N . TYR A 1 91 ? 12.614 14.536 -5.739 1.00 71.00 91 TYR A N 1
ATOM 742 C CA . TYR A 1 91 ? 13.234 15.797 -5.316 1.00 71.00 91 TYR A CA 1
ATOM 743 C C . TYR A 1 91 ? 12.191 16.843 -4.890 1.00 71.00 91 TYR A C 1
ATOM 745 O O . TYR A 1 91 ? 12.318 17.471 -3.830 1.00 71.00 91 TYR A O 1
ATOM 753 N N . TYR A 1 92 ? 11.146 17.014 -5.698 1.00 70.31 92 TYR A N 1
ATOM 754 C CA . TYR A 1 92 ? 10.122 18.027 -5.465 1.00 70.31 92 TYR A CA 1
ATOM 755 C C . TYR A 1 92 ? 9.103 17.622 -4.394 1.00 70.31 92 TYR A C 1
ATOM 757 O O . TYR A 1 92 ? 8.735 18.467 -3.579 1.00 70.31 92 TYR A O 1
ATOM 765 N N . CYS A 1 93 ? 8.739 16.339 -4.282 1.00 68.81 93 CYS A N 1
ATOM 766 C CA . CYS A 1 93 ? 7.890 15.840 -3.192 1.00 68.81 93 CYS A CA 1
ATOM 767 C C . CYS A 1 93 ? 8.513 16.061 -1.804 1.00 68.81 93 CYS A C 1
ATOM 769 O O . CYS A 1 93 ? 7.798 16.239 -0.819 1.00 68.81 93 CYS A O 1
ATOM 771 N N . ARG A 1 94 ? 9.848 16.072 -1.709 1.00 68.56 94 ARG A N 1
ATOM 772 C CA . ARG A 1 94 ? 10.576 16.374 -0.462 1.00 68.56 94 ARG A CA 1
ATOM 773 C C . ARG A 1 94 ? 10.740 17.871 -0.199 1.00 68.56 94 ARG A C 1
ATOM 775 O O . ARG A 1 94 ? 11.190 18.244 0.881 1.00 68.56 94 ARG A O 1
ATOM 782 N N . SER A 1 95 ? 10.374 18.713 -1.163 1.00 68.44 95 SER A N 1
ATOM 783 C CA . SER A 1 95 ? 10.481 20.172 -1.102 1.00 68.44 95 SER A CA 1
ATOM 784 C C . SER A 1 95 ? 9.109 20.821 -1.350 1.00 68.44 95 SER A C 1
ATOM 786 O O . SER A 1 95 ? 8.949 21.536 -2.343 1.00 68.44 95 SER A O 1
ATOM 788 N N . PRO A 1 96 ? 8.111 20.599 -0.471 1.00 63.62 96 PRO A N 1
ATOM 789 C CA . PRO A 1 96 ? 6.726 21.031 -0.693 1.00 63.62 96 PRO A CA 1
ATOM 790 C C . PRO A 1 96 ? 6.561 22.553 -0.823 1.00 63.62 96 PRO A C 1
ATOM 792 O O . PRO A 1 96 ? 5.578 23.023 -1.378 1.00 63.62 96 PRO A O 1
ATOM 795 N N . GLU A 1 97 ? 7.536 23.345 -0.374 1.00 69.25 97 GLU A N 1
ATOM 796 C CA . GLU A 1 97 ? 7.544 24.802 -0.567 1.00 69.25 97 GLU A CA 1
ATOM 797 C C . GLU A 1 97 ? 7.791 25.221 -2.029 1.00 69.25 97 GLU A C 1
ATOM 799 O O . GLU A 1 97 ? 7.562 26.374 -2.388 1.00 69.25 97 GLU A O 1
ATOM 804 N N . LYS A 1 98 ? 8.265 24.301 -2.882 1.00 66.69 98 LYS A N 1
ATOM 805 C CA . LYS A 1 98 ? 8.630 24.578 -4.279 1.00 66.69 98 LYS A CA 1
ATOM 806 C C . LYS A 1 98 ? 7.572 24.140 -5.291 1.00 66.69 98 LYS A C 1
ATOM 808 O O . LYS A 1 98 ? 7.576 24.668 -6.395 1.00 66.69 98 LYS A O 1
ATOM 813 N N . THR A 1 99 ? 6.711 23.173 -4.966 1.00 68.94 99 THR A N 1
ATOM 814 C CA . THR A 1 99 ? 5.718 22.609 -5.905 1.00 68.94 99 THR A CA 1
ATOM 815 C C . THR A 1 99 ? 4.487 22.090 -5.171 1.00 68.94 99 THR A C 1
ATOM 817 O O . THR A 1 99 ? 4.551 21.795 -3.981 1.00 68.94 99 THR A O 1
ATOM 820 N N . ASN A 1 100 ? 3.379 21.909 -5.893 1.00 71.81 100 ASN A N 1
ATOM 821 C CA . ASN A 1 100 ? 2.173 21.261 -5.373 1.00 71.81 100 ASN A CA 1
ATOM 822 C C . ASN A 1 100 ? 2.164 19.732 -5.572 1.00 71.81 100 ASN A C 1
ATOM 824 O O . ASN A 1 100 ? 1.120 19.101 -5.392 1.00 71.81 100 ASN A O 1
ATOM 828 N N . LEU A 1 101 ? 3.294 19.128 -5.953 1.00 73.75 101 LEU A N 1
ATOM 829 C CA . LEU A 1 101 ? 3.401 17.683 -6.126 1.00 73.75 101 LEU A CA 1
ATOM 830 C C . LEU A 1 101 ? 3.285 16.961 -4.785 1.00 73.75 101 LEU A C 1
ATOM 832 O O . LEU A 1 101 ? 3.751 17.418 -3.743 1.00 73.75 101 LEU A O 1
ATOM 836 N N . SER A 1 102 ? 2.698 15.778 -4.835 1.00 74.56 102 SER A N 1
ATOM 837 C CA . SER A 1 102 ? 2.489 14.886 -3.708 1.00 74.56 102 SER A CA 1
ATOM 838 C C . SER A 1 102 ? 2.970 13.478 -4.054 1.00 74.56 102 SER A C 1
ATOM 840 O O . SER A 1 102 ? 3.351 13.177 -5.182 1.00 74.56 102 SER A O 1
ATOM 842 N N . VAL A 1 103 ? 2.910 12.575 -3.077 1.00 74.31 103 VAL A N 1
ATOM 843 C CA . VAL A 1 103 ? 3.248 11.155 -3.279 1.00 74.31 103 VAL A CA 1
ATOM 844 C C . VAL A 1 103 ? 2.356 10.497 -4.350 1.00 74.31 103 VAL A C 1
ATOM 846 O O . VAL A 1 103 ? 2.744 9.500 -4.956 1.00 74.31 103 VAL A O 1
ATOM 849 N N . PHE A 1 104 ? 1.179 11.065 -4.639 1.00 83.19 104 PHE A N 1
ATOM 850 C CA . PHE A 1 104 ? 0.312 10.589 -5.719 1.00 83.19 104 PHE A CA 1
ATOM 851 C C . PHE A 1 104 ? 0.966 10.716 -7.100 1.00 83.19 104 PHE A C 1
ATOM 853 O O . PHE A 1 104 ? 0.829 9.833 -7.943 1.00 83.19 104 PHE A O 1
ATOM 860 N N . GLU A 1 105 ? 1.726 11.779 -7.341 1.00 84.31 105 GLU A N 1
ATOM 861 C CA . GLU A 1 105 ? 2.417 11.978 -8.610 1.00 84.31 105 GLU A CA 1
ATOM 862 C C . GLU A 1 105 ? 3.546 10.951 -8.798 1.00 84.31 105 GLU A C 1
ATOM 864 O O . GLU A 1 105 ? 3.741 10.446 -9.903 1.00 84.31 105 GLU A O 1
ATOM 869 N N . THR A 1 106 ? 4.199 10.522 -7.710 1.00 80.12 106 THR A N 1
ATOM 870 C CA . THR A 1 106 ? 5.124 9.374 -7.721 1.00 80.12 106 THR A CA 1
ATOM 871 C C . THR A 1 106 ? 4.421 8.096 -8.179 1.00 80.12 106 THR A C 1
ATOM 873 O O . THR A 1 106 ? 4.954 7.347 -8.998 1.00 80.12 106 THR A O 1
ATOM 876 N N . TYR A 1 107 ? 3.202 7.855 -7.690 1.00 87.62 107 TYR A N 1
ATOM 877 C CA . TYR A 1 107 ? 2.403 6.704 -8.102 1.00 87.62 107 TYR A CA 1
ATOM 878 C C . TYR A 1 107 ? 2.059 6.730 -9.595 1.00 87.62 107 TYR A C 1
ATOM 880 O O . TYR A 1 107 ? 2.159 5.693 -10.246 1.00 87.62 107 TYR A O 1
ATOM 888 N N . LYS A 1 108 ? 1.718 7.893 -10.163 1.00 88.50 108 LYS A N 1
ATOM 889 C CA . LYS A 1 108 ? 1.411 8.006 -11.599 1.00 88.50 108 LYS A CA 1
ATOM 890 C C . LYS A 1 108 ? 2.593 7.627 -12.485 1.00 88.50 108 LYS A C 1
ATOM 892 O O . LYS A 1 108 ? 2.411 6.886 -13.450 1.00 88.50 108 LYS A O 1
ATOM 897 N N . VAL A 1 109 ? 3.797 8.092 -12.142 1.00 84.88 109 VAL A N 1
ATOM 898 C CA . VAL A 1 109 ? 5.023 7.738 -12.877 1.00 84.88 109 VAL A CA 1
ATOM 899 C C . VAL A 1 109 ? 5.289 6.234 -12.776 1.00 84.88 109 VAL A C 1
ATOM 901 O O . VAL A 1 109 ? 5.500 5.587 -13.803 1.00 84.88 109 VAL A O 1
ATOM 904 N N . TYR A 1 110 ? 5.192 5.655 -11.571 1.00 86.12 110 TYR A N 1
ATOM 905 C CA . TYR A 1 110 ? 5.312 4.205 -11.368 1.00 86.12 110 TYR A CA 1
ATOM 906 C C . TYR A 1 110 ? 4.288 3.420 -12.187 1.00 86.12 110 TYR A C 1
ATOM 908 O O . TYR A 1 110 ? 4.668 2.505 -12.912 1.00 86.12 110 TYR A O 1
ATOM 916 N N . LYS A 1 111 ? 3.007 3.804 -12.131 1.00 90.25 111 LYS A N 1
ATOM 917 C CA . LYS A 1 111 ? 1.930 3.158 -12.889 1.00 90.25 111 LYS A CA 1
ATOM 918 C C . LYS A 1 111 ? 2.206 3.208 -14.388 1.00 90.25 111 LYS A C 1
ATOM 920 O O . LYS A 1 111 ? 2.047 2.194 -15.060 1.00 90.25 111 LYS A O 1
ATOM 925 N N . MET A 1 112 ? 2.642 4.347 -14.924 1.00 88.12 112 MET A N 1
ATOM 926 C CA . MET A 1 112 ? 2.989 4.474 -16.342 1.00 88.12 112 MET A CA 1
ATOM 927 C C . MET A 1 112 ? 4.149 3.546 -16.722 1.00 88.12 112 MET A C 1
ATOM 929 O O . MET A 1 112 ? 4.019 2.787 -17.680 1.00 88.12 112 MET A O 1
ATOM 933 N N . GLY A 1 113 ? 5.253 3.569 -15.969 1.00 85.94 113 GLY A N 1
ATOM 934 C CA . GLY A 1 113 ? 6.403 2.701 -16.237 1.00 85.94 113 GLY A CA 1
ATOM 935 C C . GLY A 1 113 ? 6.041 1.218 -16.154 1.00 85.94 113 GLY A C 1
ATOM 936 O O . GLY A 1 113 ? 6.431 0.429 -17.010 1.00 85.94 113 GLY A O 1
ATOM 937 N N . PHE A 1 114 ? 5.223 0.853 -15.171 1.00 88.25 114 PHE A N 1
ATOM 938 C CA . PHE A 1 114 ? 4.769 -0.515 -14.967 1.00 88.25 114 PHE A CA 1
ATOM 939 C C . PHE A 1 114 ? 3.818 -0.994 -16.077 1.00 88.25 114 PHE A C 1
ATOM 941 O O . PHE A 1 114 ? 4.053 -2.033 -16.689 1.00 88.25 114 PHE A O 1
ATOM 948 N N . THR A 1 115 ? 2.779 -0.215 -16.398 1.00 86.81 115 THR A N 1
ATOM 949 C CA . THR A 1 115 ? 1.791 -0.552 -17.447 1.00 86.81 115 THR A CA 1
ATOM 950 C C . THR A 1 115 ? 2.410 -0.658 -18.835 1.00 86.81 115 THR A C 1
ATOM 952 O O . THR A 1 115 ? 1.993 -1.484 -19.646 1.00 86.81 115 THR A O 1
ATOM 955 N N . ASN A 1 116 ? 3.447 0.137 -19.088 1.00 84.38 116 ASN A N 1
ATOM 956 C CA . ASN A 1 116 ? 4.196 0.103 -20.332 1.00 84.38 116 ASN A CA 1
ATOM 957 C C . ASN A 1 116 ? 5.385 -0.877 -20.326 1.00 84.38 116 ASN A C 1
ATOM 959 O O . ASN A 1 116 ? 6.125 -0.925 -21.311 1.00 84.38 116 ASN A O 1
ATOM 963 N N . LEU A 1 117 ? 5.569 -1.660 -19.254 1.00 85.44 117 LEU A N 1
ATOM 964 C CA . LEU A 1 117 ? 6.622 -2.677 -19.116 1.00 85.44 117 LEU A CA 1
ATOM 965 C C . LEU A 1 117 ? 8.051 -2.116 -19.209 1.00 85.44 117 LEU A C 1
ATOM 967 O O . LEU A 1 117 ? 8.978 -2.783 -19.659 1.00 85.44 117 LEU A O 1
ATOM 971 N N . TRP A 1 118 ? 8.245 -0.876 -18.774 1.00 84.56 118 TRP A N 1
ATOM 972 C CA . TRP A 1 118 ? 9.541 -0.195 -18.808 1.00 84.56 118 TRP A CA 1
ATOM 973 C C . TRP A 1 118 ? 10.521 -0.691 -17.750 1.00 84.56 118 TRP A C 1
ATOM 975 O O . TRP A 1 118 ? 11.707 -0.407 -17.836 1.00 84.56 118 TRP A O 1
ATOM 985 N N . LEU A 1 119 ? 10.018 -1.410 -16.747 1.00 80.00 119 LEU A N 1
ATOM 986 C CA . LEU A 1 119 ? 10.798 -1.952 -15.633 1.00 80.00 119 LEU A CA 1
ATOM 987 C C . LEU A 1 119 ? 11.180 -3.425 -15.848 1.00 80.00 119 LEU A C 1
ATOM 989 O O . LEU A 1 119 ? 11.667 -4.080 -14.928 1.00 80.00 119 LEU A O 1
ATOM 993 N N . VAL A 1 120 ? 10.926 -3.960 -17.047 1.00 85.56 120 VAL A N 1
ATOM 994 C CA . VAL A 1 120 ? 11.315 -5.321 -17.424 1.00 85.56 120 VAL A CA 1
ATOM 995 C C . VAL A 1 120 ? 12.815 -5.356 -17.710 1.00 85.56 120 VAL A C 1
ATOM 997 O O . VAL A 1 120 ? 13.316 -4.628 -18.562 1.00 85.56 120 VAL A O 1
ATOM 1000 N N . GLN A 1 121 ? 13.529 -6.231 -17.015 1.00 82.69 121 GLN A N 1
ATOM 1001 C CA . GLN A 1 121 ? 14.965 -6.448 -17.136 1.00 82.69 121 GLN A CA 1
ATOM 1002 C C . GLN A 1 121 ? 15.333 -7.146 -18.457 1.00 82.69 121 GLN A C 1
ATOM 1004 O O . GLN A 1 121 ? 14.480 -7.506 -19.270 1.00 82.69 121 GLN A O 1
ATOM 1009 N N . ASP A 1 122 ? 16.631 -7.276 -18.738 1.00 82.94 122 ASP A N 1
ATOM 1010 C CA . ASP A 1 122 ? 17.127 -7.883 -19.989 1.00 82.94 122 ASP A CA 1
ATOM 1011 C C . ASP A 1 122 ? 16.789 -9.370 -20.113 1.00 82.94 122 ASP A C 1
ATOM 1013 O O . ASP A 1 122 ? 16.698 -9.898 -21.218 1.00 82.94 122 ASP A O 1
ATOM 1017 N N . ASP A 1 123 ? 16.564 -10.039 -18.984 1.00 84.44 123 ASP A N 1
ATOM 1018 C CA . ASP A 1 123 ? 16.116 -11.429 -18.931 1.00 84.44 123 ASP A CA 1
ATOM 1019 C C . ASP A 1 123 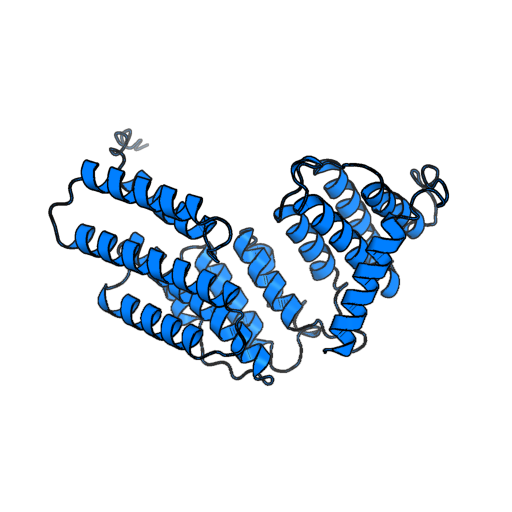? 14.605 -11.595 -19.178 1.00 84.44 123 ASP A C 1
ATOM 1021 O O . ASP A 1 123 ? 14.109 -12.721 -19.208 1.00 84.44 123 ASP A O 1
ATOM 1025 N N . GLY A 1 124 ? 13.883 -10.491 -19.396 1.00 87.88 124 GLY A N 1
ATOM 1026 C CA . GLY A 1 124 ? 12.448 -10.482 -19.653 1.00 87.88 124 GLY A CA 1
ATOM 1027 C C . GLY A 1 124 ? 11.579 -10.474 -18.396 1.00 87.88 124 GLY A C 1
ATOM 1028 O O . GLY A 1 124 ? 10.357 -10.486 -18.531 1.00 87.88 124 GLY A O 1
ATOM 1029 N N . PHE A 1 125 ? 12.159 -10.403 -17.194 1.00 89.94 125 PHE A N 1
ATOM 1030 C CA . PHE A 1 125 ? 11.403 -10.347 -15.942 1.00 89.94 125 PHE A CA 1
ATOM 1031 C C . PHE A 1 125 ? 11.433 -8.957 -15.314 1.00 89.94 125 PHE A C 1
ATOM 1033 O O . PHE A 1 125 ? 12.388 -8.204 -15.450 1.00 89.94 125 PHE A O 1
ATOM 1040 N N . MET A 1 126 ? 10.371 -8.593 -14.606 1.00 87.88 126 MET A N 1
ATOM 1041 C CA . MET A 1 126 ? 10.372 -7.432 -13.718 1.00 87.88 126 MET A CA 1
ATOM 1042 C C . MET A 1 126 ? 10.932 -7.835 -12.349 1.00 87.88 126 MET A C 1
ATOM 1044 O O . MET A 1 126 ? 10.709 -8.958 -11.881 1.00 87.88 126 MET A O 1
ATOM 1048 N N . TYR A 1 127 ? 11.609 -6.908 -11.663 1.00 84.56 127 TYR A N 1
ATOM 1049 C CA . TYR A 1 127 ? 12.028 -7.151 -10.283 1.00 84.56 127 TYR A CA 1
ATOM 1050 C C . TYR A 1 127 ? 10.805 -7.442 -9.409 1.00 84.56 127 TYR A C 1
ATOM 1052 O O . TYR A 1 127 ? 9.786 -6.748 -9.463 1.00 84.56 127 TYR A O 1
ATOM 1060 N N . PHE A 1 128 ? 10.917 -8.456 -8.554 1.00 83.06 128 PHE A N 1
ATOM 1061 C CA . PHE A 1 128 ? 9.835 -8.835 -7.650 1.00 83.06 128 PHE A CA 1
ATOM 1062 C C . PHE A 1 128 ? 9.402 -7.664 -6.752 1.00 83.06 128 PHE A C 1
ATOM 1064 O O . PHE A 1 128 ? 8.210 -7.436 -6.558 1.00 83.06 128 PHE A O 1
ATOM 1071 N N . GLU A 1 129 ? 10.355 -6.892 -6.234 1.00 81.94 129 GLU A N 1
ATOM 1072 C CA . GLU A 1 129 ? 10.091 -5.714 -5.410 1.00 81.94 129 GLU A CA 1
ATOM 1073 C C . GLU A 1 129 ? 9.245 -4.664 -6.134 1.00 81.94 129 GLU A C 1
ATOM 1075 O O . GLU A 1 129 ? 8.410 -4.027 -5.492 1.00 81.94 129 GLU A O 1
ATOM 1080 N N . ASP A 1 130 ? 9.412 -4.506 -7.448 1.00 84.06 130 ASP A N 1
ATOM 1081 C CA . ASP A 1 130 ? 8.659 -3.526 -8.231 1.00 84.06 130 ASP A CA 1
ATOM 1082 C C . ASP A 1 130 ? 7.183 -3.933 -8.344 1.00 84.06 130 ASP A C 1
ATOM 1084 O O . ASP A 1 130 ? 6.310 -3.086 -8.153 1.00 84.06 130 ASP A O 1
ATOM 1088 N N . PHE A 1 131 ? 6.875 -5.229 -8.502 1.00 86.19 131 PHE A N 1
ATOM 1089 C CA . PHE A 1 131 ? 5.496 -5.735 -8.403 1.00 86.19 131 PHE A CA 1
ATOM 1090 C C . PHE A 1 131 ? 4.873 -5.446 -7.034 1.00 86.19 131 PHE A C 1
ATOM 1092 O O . PHE A 1 131 ? 3.725 -5.008 -6.950 1.00 86.19 131 PHE A O 1
ATOM 1099 N N . ILE A 1 132 ? 5.616 -5.664 -5.946 1.00 85.31 132 ILE A N 1
ATOM 1100 C CA . ILE A 1 132 ? 5.099 -5.443 -4.586 1.00 85.31 132 ILE A CA 1
ATOM 1101 C C . ILE A 1 132 ? 4.874 -3.970 -4.295 1.00 85.31 132 ILE A C 1
ATOM 1103 O O . ILE A 1 132 ? 3.833 -3.604 -3.746 1.00 85.31 132 ILE A O 1
ATOM 1107 N N . ASN A 1 133 ? 5.818 -3.124 -4.692 1.00 83.81 133 ASN A N 1
ATOM 1108 C CA . ASN A 1 133 ? 5.676 -1.684 -4.563 1.00 83.81 133 ASN A CA 1
ATOM 1109 C C . ASN A 1 133 ? 4.485 -1.187 -5.389 1.00 83.81 133 ASN A C 1
ATOM 1111 O O . ASN A 1 133 ? 3.696 -0.389 -4.887 1.00 83.81 133 ASN A O 1
ATOM 1115 N N . MET A 1 134 ? 4.306 -1.698 -6.611 1.00 88.31 134 MET A N 1
ATOM 1116 C CA . MET A 1 134 ? 3.182 -1.330 -7.467 1.00 88.31 134 MET A CA 1
ATOM 1117 C C . MET A 1 134 ? 1.837 -1.732 -6.850 1.00 88.31 134 MET A C 1
ATOM 1119 O O . MET A 1 134 ? 0.939 -0.898 -6.778 1.00 88.31 134 MET A O 1
ATOM 1123 N N . LEU A 1 135 ? 1.715 -2.961 -6.335 1.00 89.88 135 LEU A N 1
ATOM 1124 C CA . LEU A 1 135 ? 0.531 -3.432 -5.603 1.00 89.88 135 LEU A CA 1
ATOM 1125 C C . LEU A 1 135 ? 0.202 -2.535 -4.406 1.00 89.88 135 LEU A C 1
ATOM 1127 O O . LEU A 1 135 ? -0.937 -2.104 -4.237 1.00 89.88 135 LEU A O 1
ATOM 1131 N N . PHE A 1 136 ? 1.209 -2.224 -3.587 1.00 87.00 136 PHE A N 1
ATOM 1132 C CA . PHE A 1 136 ? 1.039 -1.377 -2.411 1.00 87.00 136 PHE A CA 1
ATOM 1133 C C . PHE A 1 136 ? 0.599 0.042 -2.786 1.00 87.00 136 PHE A C 1
ATOM 1135 O O . PHE A 1 136 ? -0.320 0.590 -2.176 1.00 87.00 136 PHE A O 1
ATOM 1142 N N . LEU A 1 137 ? 1.237 0.642 -3.793 1.00 88.44 137 LEU A N 1
ATOM 1143 C CA . LEU A 1 137 ? 0.879 1.981 -4.245 1.00 88.44 137 LEU A CA 1
ATOM 1144 C C . LEU A 1 137 ? -0.507 2.002 -4.903 1.00 88.44 137 LEU A C 1
ATOM 1146 O O . LEU A 1 137 ? -1.256 2.946 -4.671 1.00 88.44 137 LEU A O 1
ATOM 1150 N N . ALA A 1 138 ? -0.872 0.977 -5.677 1.00 91.81 138 ALA A N 1
ATOM 1151 C CA . ALA A 1 138 ? -2.206 0.849 -6.261 1.00 91.81 138 ALA A CA 1
ATOM 1152 C C . ALA A 1 138 ? -3.274 0.769 -5.168 1.00 91.81 138 ALA A C 1
ATOM 1154 O O . ALA A 1 138 ? -4.249 1.513 -5.200 1.00 91.81 138 ALA A O 1
ATOM 1155 N N . PHE A 1 139 ? -3.033 -0.042 -4.138 1.00 90.62 139 PHE A N 1
ATOM 1156 C CA . PHE A 1 139 ? -3.896 -0.117 -2.969 1.00 90.62 139 PHE A CA 1
ATOM 1157 C C . PHE A 1 139 ? -4.037 1.224 -2.243 1.00 90.62 139 PHE A C 1
ATOM 1159 O O . PHE A 1 139 ? -5.149 1.682 -1.990 1.00 90.62 139 PHE A O 1
ATOM 1166 N N . TYR A 1 140 ? -2.918 1.883 -1.930 1.00 86.31 140 TYR A N 1
ATOM 1167 C CA . TYR A 1 140 ? -2.934 3.159 -1.214 1.00 86.31 140 TYR A CA 1
ATOM 1168 C C . TYR A 1 140 ? -3.690 4.250 -1.988 1.00 86.31 140 TYR A C 1
ATOM 1170 O O . TYR A 1 140 ? -4.376 5.078 -1.391 1.00 86.31 140 TYR A O 1
ATOM 1178 N N . ASN A 1 141 ? -3.604 4.214 -3.320 1.00 89.44 141 ASN A N 1
ATOM 1179 C CA . ASN A 1 141 ? -4.293 5.141 -4.214 1.00 89.44 141 ASN A CA 1
ATOM 1180 C C . ASN A 1 141 ? -5.655 4.625 -4.710 1.00 89.44 141 ASN A C 1
ATOM 1182 O O . ASN A 1 141 ? -6.258 5.264 -5.568 1.00 89.44 141 ASN A O 1
ATOM 1186 N N . LYS A 1 142 ? -6.160 3.520 -4.140 1.00 91.81 142 LYS A N 1
ATOM 1187 C CA . LYS A 1 142 ? -7.475 2.922 -4.429 1.00 91.81 142 LYS A CA 1
ATOM 1188 C C . LYS A 1 142 ? -7.705 2.582 -5.911 1.00 91.81 142 LYS A C 1
ATOM 1190 O O . LYS A 1 142 ? -8.812 2.733 -6.416 1.00 91.81 142 LYS A O 1
ATOM 1195 N N . ASP A 1 143 ? -6.670 2.123 -6.605 1.00 94.00 143 ASP A N 1
ATOM 1196 C CA . ASP A 1 143 ? -6.734 1.735 -8.016 1.00 94.00 143 ASP A CA 1
ATOM 1197 C C . ASP A 1 143 ? -7.091 0.247 -8.158 1.00 94.00 143 ASP A C 1
ATOM 1199 O O . ASP A 1 143 ? -6.214 -0.619 -8.254 1.00 94.00 143 ASP A O 1
ATOM 1203 N N . SER A 1 144 ? -8.392 -0.051 -8.104 1.00 93.19 144 SER A N 1
ATOM 1204 C CA . SER A 1 144 ? -8.927 -1.412 -8.250 1.00 93.19 144 SER A CA 1
ATOM 1205 C C . SER A 1 144 ? -8.582 -2.022 -9.606 1.00 93.19 144 SER A C 1
ATOM 1207 O O . SER A 1 144 ? -8.155 -3.172 -9.666 1.00 93.19 144 SER A O 1
ATOM 1209 N N . ASP A 1 145 ? -8.686 -1.238 -10.680 1.00 92.88 145 ASP A N 1
ATOM 1210 C CA . ASP A 1 145 ? -8.471 -1.706 -12.051 1.00 92.88 145 ASP A CA 1
ATOM 1211 C C . ASP A 1 145 ? -7.052 -2.258 -12.229 1.00 92.88 145 ASP A C 1
ATOM 1213 O O . ASP A 1 145 ? -6.848 -3.331 -12.808 1.00 92.88 145 ASP A O 1
ATOM 1217 N N . LEU A 1 146 ? -6.048 -1.548 -11.699 1.00 92.44 146 LEU A N 1
ATOM 1218 C CA . LEU A 1 146 ? -4.668 -2.018 -11.740 1.00 92.44 146 LEU A CA 1
ATOM 1219 C C . LEU A 1 146 ? -4.466 -3.257 -10.863 1.00 92.44 146 LEU A C 1
ATOM 1221 O O . LEU A 1 146 ? -3.781 -4.187 -11.285 1.00 92.44 146 LEU A O 1
ATOM 1225 N N . LEU A 1 147 ? -5.055 -3.296 -9.664 1.00 93.19 147 LEU A N 1
ATOM 1226 C CA . LEU A 1 147 ? -4.957 -4.465 -8.786 1.00 93.19 147 LEU A CA 1
ATOM 1227 C C . LEU A 1 147 ? -5.544 -5.714 -9.447 1.00 93.19 147 LEU A C 1
ATOM 1229 O O . LEU A 1 147 ? -4.936 -6.777 -9.351 1.00 93.19 147 LEU A O 1
ATOM 1233 N N . GLU A 1 148 ? -6.665 -5.600 -10.153 1.00 90.62 148 GLU A N 1
ATOM 1234 C CA . GLU A 1 148 ? -7.287 -6.710 -10.882 1.00 90.62 148 GLU A CA 1
ATOM 1235 C C . GLU A 1 148 ? -6.443 -7.158 -12.076 1.00 90.62 148 GLU A C 1
ATOM 1237 O O . GLU A 1 148 ? -6.203 -8.355 -12.269 1.00 90.62 148 GLU A O 1
ATOM 1242 N N . THR A 1 149 ? -5.923 -6.205 -12.849 1.00 90.69 149 THR A N 1
ATOM 1243 C CA . THR A 1 149 ? -5.169 -6.508 -14.071 1.00 90.69 149 THR A CA 1
ATOM 1244 C C . THR A 1 149 ? -3.768 -7.043 -13.810 1.00 90.69 149 THR A C 1
ATOM 1246 O O . THR A 1 149 ? -3.291 -7.840 -14.615 1.00 90.69 149 THR A O 1
ATOM 1249 N N . ILE A 1 150 ? -3.109 -6.695 -12.698 1.00 86.81 150 ILE A N 1
ATOM 1250 C CA . ILE A 1 150 ? -1.716 -7.101 -12.415 1.00 86.81 150 ILE A CA 1
ATOM 1251 C C . ILE A 1 150 ? -1.517 -8.620 -12.317 1.00 86.81 150 ILE A C 1
ATOM 1253 O O . ILE A 1 150 ? -0.403 -9.117 -12.446 1.00 86.81 150 ILE A O 1
ATOM 1257 N N . SER A 1 151 ? -2.606 -9.351 -12.077 1.00 80.00 151 SER A N 1
ATOM 1258 C CA . SER A 1 151 ? -2.621 -10.808 -11.954 1.00 80.00 151 SER A CA 1
ATOM 1259 C C . SER A 1 151 ? -3.115 -11.530 -13.215 1.00 80.00 151 SER A C 1
ATOM 1261 O O . SER A 1 151 ? -3.283 -12.747 -13.204 1.00 80.00 151 SER A O 1
ATOM 1263 N N . SER A 1 152 ? -3.364 -10.779 -14.291 1.00 85.88 152 SER A N 1
ATOM 1264 C CA . SER A 1 152 ? -3.839 -11.302 -15.572 1.00 85.88 152 SER A CA 1
ATOM 1265 C C . SER A 1 152 ? -2.729 -11.946 -16.404 1.00 85.88 152 SER A C 1
ATOM 1267 O O . SER A 1 152 ? -1.535 -11.713 -16.186 1.00 85.88 152 SER A O 1
ATOM 1269 N N . ASP A 1 153 ? -3.145 -12.676 -17.440 1.00 87.19 153 ASP A N 1
ATOM 1270 C CA . ASP A 1 153 ? -2.261 -13.286 -18.440 1.00 87.19 153 ASP A CA 1
ATOM 1271 C C . ASP A 1 153 ? -1.341 -12.270 -19.139 1.00 87.19 153 ASP A C 1
ATOM 1273 O O . ASP A 1 153 ? -0.306 -12.653 -19.677 1.00 87.19 153 ASP A O 1
ATOM 1277 N N . TYR A 1 154 ? -1.681 -10.974 -19.114 1.00 89.94 154 TYR A N 1
ATOM 1278 C CA . TYR A 1 154 ? -0.833 -9.921 -19.671 1.00 89.94 154 TYR A CA 1
ATOM 1279 C C . TYR A 1 154 ? 0.477 -9.753 -18.890 1.00 89.94 154 TYR A C 1
ATOM 1281 O O . TYR A 1 154 ? 1.531 -9.623 -19.506 1.00 89.94 154 TYR A O 1
ATOM 1289 N N . TYR A 1 155 ? 0.438 -9.775 -17.551 1.00 89.38 155 TYR A N 1
ATOM 1290 C CA . TYR A 1 155 ? 1.639 -9.572 -16.728 1.00 89.38 155 TYR A CA 1
ATOM 1291 C C . TYR A 1 155 ? 2.354 -10.869 -16.353 1.00 89.38 155 TYR A C 1
ATOM 1293 O O . TYR A 1 155 ? 3.544 -10.824 -16.039 1.00 89.38 155 TYR A O 1
ATOM 1301 N N . ALA A 1 156 ? 1.662 -12.010 -16.415 1.00 89.19 156 ALA A N 1
ATOM 1302 C CA . ALA A 1 156 ? 2.208 -13.319 -16.059 1.00 89.19 156 ALA A CA 1
ATOM 1303 C C . ALA A 1 156 ? 3.589 -13.632 -16.687 1.00 89.19 156 ALA A C 1
ATOM 1305 O O . ALA A 1 156 ? 4.454 -14.121 -15.963 1.00 89.19 156 ALA A O 1
ATOM 1306 N N . PRO A 1 157 ? 3.880 -13.303 -17.966 1.00 91.50 157 PRO A N 1
ATOM 1307 C CA . PRO A 1 157 ? 5.192 -13.574 -18.562 1.00 91.50 157 PRO A CA 1
ATOM 1308 C C . PRO A 1 157 ? 6.359 -12.817 -17.914 1.00 91.50 157 PRO A C 1
ATOM 1310 O O . PRO A 1 157 ? 7.501 -13.253 -18.031 1.00 91.50 157 PRO A O 1
ATOM 1313 N N . TYR A 1 158 ? 6.082 -11.692 -17.248 1.00 91.19 158 TYR A N 1
ATOM 1314 C CA . TYR A 1 158 ? 7.093 -10.806 -16.667 1.00 91.19 158 TYR A CA 1
ATOM 1315 C C . TYR A 1 158 ? 7.314 -11.059 -15.172 1.00 91.19 158 TYR A C 1
ATOM 1317 O O . TYR A 1 158 ? 8.180 -10.426 -14.566 1.00 91.19 158 TYR A O 1
ATOM 1325 N N . ILE A 1 159 ? 6.541 -11.958 -14.558 1.00 88.88 159 ILE A N 1
ATOM 1326 C CA . ILE A 1 159 ? 6.696 -12.323 -13.150 1.00 88.88 159 ILE A CA 1
ATOM 1327 C C . ILE A 1 159 ? 7.800 -13.386 -13.036 1.00 88.88 159 ILE A C 1
ATOM 1329 O O . ILE A 1 159 ? 7.771 -14.392 -13.750 1.00 88.88 159 ILE A O 1
ATOM 1333 N N . PRO A 1 160 ? 8.782 -13.218 -12.129 1.00 86.62 160 PRO A N 1
ATOM 1334 C CA . PRO A 1 160 ? 9.787 -14.244 -11.902 1.00 86.62 160 PRO A CA 1
ATOM 1335 C C . PRO A 1 160 ? 9.154 -15.584 -11.504 1.00 86.62 160 PRO A C 1
ATOM 1337 O O . PRO A 1 160 ? 8.222 -15.646 -10.697 1.00 86.62 160 PRO A O 1
ATOM 1340 N N . LYS A 1 161 ? 9.713 -16.686 -12.012 1.00 85.44 161 LYS A N 1
ATOM 1341 C CA . LYS A 1 161 ? 9.193 -18.037 -11.755 1.00 85.44 161 LYS A CA 1
ATOM 1342 C C . LYS A 1 161 ? 9.039 -18.320 -10.255 1.00 85.44 161 LYS A C 1
ATOM 1344 O O . LYS A 1 161 ? 9.996 -18.209 -9.487 1.00 85.44 161 LYS A O 1
ATOM 1349 N N . GLY A 1 162 ? 7.848 -18.771 -9.859 1.00 85.88 162 GLY A N 1
ATOM 1350 C CA . GLY A 1 162 ? 7.534 -19.125 -8.470 1.00 85.88 162 GLY A CA 1
ATOM 1351 C C . GLY A 1 162 ? 7.008 -17.960 -7.627 1.00 85.88 162 GLY A C 1
ATOM 1352 O O . GLY A 1 162 ? 6.856 -18.121 -6.417 1.00 85.88 162 GLY A O 1
ATOM 1353 N N . TYR A 1 163 ? 6.725 -16.810 -8.249 1.00 87.19 163 TYR A N 1
ATOM 1354 C CA . TYR A 1 163 ? 6.116 -15.646 -7.600 1.00 87.19 163 TYR A CA 1
ATOM 1355 C C . TYR A 1 163 ? 4.685 -15.356 -8.094 1.00 87.19 163 TYR A C 1
ATOM 1357 O O . TYR A 1 163 ? 4.007 -14.510 -7.518 1.00 87.19 163 TYR A O 1
ATOM 1365 N N . ASP A 1 164 ? 4.178 -16.076 -9.096 1.00 86.00 164 ASP A N 1
ATOM 1366 C CA . ASP A 1 164 ? 2.868 -15.832 -9.724 1.00 86.00 164 ASP A CA 1
ATOM 1367 C C . ASP A 1 164 ? 1.695 -15.992 -8.751 1.00 86.00 164 ASP A C 1
ATOM 1369 O O . ASP A 1 164 ? 0.904 -15.070 -8.542 1.00 86.00 164 ASP A O 1
ATOM 1373 N N . SER A 1 165 ? 1.621 -17.151 -8.083 1.00 85.56 165 SER A N 1
ATOM 1374 C CA . SER A 1 165 ? 0.590 -17.450 -7.076 1.00 85.56 165 SER A CA 1
ATOM 1375 C C . SER A 1 165 ? 0.573 -16.413 -5.960 1.00 85.56 165 SER A C 1
ATOM 1377 O O . SER A 1 165 ? -0.461 -16.117 -5.360 1.00 85.56 165 SER A O 1
ATOM 1379 N N . PHE A 1 166 ? 1.745 -15.860 -5.692 1.00 86.44 166 PHE A N 1
ATOM 1380 C CA . PHE A 1 166 ? 1.983 -14.912 -4.644 1.00 86.44 166 PHE A CA 1
ATOM 1381 C C . PHE A 1 166 ? 1.519 -13.497 -5.022 1.00 86.44 166 PHE A C 1
ATOM 1383 O O . PHE A 1 166 ? 0.786 -12.880 -4.246 1.00 86.44 166 PHE A O 1
ATOM 1390 N N . VAL A 1 167 ? 1.889 -13.005 -6.209 1.00 87.88 167 VAL A N 1
ATOM 1391 C CA . VAL A 1 167 ? 1.414 -11.716 -6.740 1.00 87.88 167 VAL A CA 1
ATOM 1392 C C . VAL A 1 167 ? -0.110 -11.736 -6.867 1.00 87.88 167 VAL A C 1
ATOM 1394 O O . VAL A 1 167 ? -0.770 -10.813 -6.394 1.00 87.88 167 VAL A O 1
ATOM 1397 N N . LEU A 1 168 ? -0.674 -12.830 -7.395 1.00 88.56 168 LEU A N 1
ATOM 1398 C CA . LEU A 1 168 ? -2.120 -13.048 -7.506 1.00 88.56 168 LEU A CA 1
ATOM 1399 C C . LEU A 1 168 ? -2.828 -12.980 -6.147 1.00 88.56 168 LEU A C 1
ATOM 1401 O O . LEU A 1 168 ? -3.867 -12.336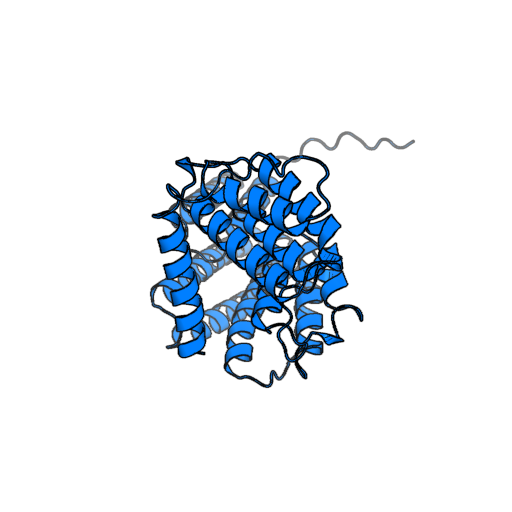 -6.014 1.00 88.56 168 LEU A O 1
ATOM 1405 N N . MET A 1 169 ? -2.286 -13.653 -5.130 1.00 89.75 169 MET A N 1
ATOM 1406 C CA . MET A 1 169 ? -2.878 -13.654 -3.793 1.00 89.75 169 MET A CA 1
ATOM 1407 C C . MET A 1 169 ? -2.863 -12.254 -3.164 1.00 89.75 169 MET A C 1
ATOM 1409 O O . MET A 1 169 ? -3.884 -11.831 -2.625 1.00 89.75 169 MET A O 1
ATOM 1413 N N . LEU A 1 170 ? -1.752 -11.514 -3.269 1.00 89.06 170 LEU A N 1
ATOM 1414 C CA . LEU A 1 170 ? -1.666 -10.156 -2.722 1.00 89.06 170 LEU A CA 1
ATOM 1415 C C . LEU A 1 170 ? -2.581 -9.172 -3.452 1.00 89.06 170 LEU A C 1
ATOM 1417 O O . LEU A 1 170 ? -3.265 -8.390 -2.799 1.00 89.06 170 LEU A O 1
ATOM 1421 N N . SER A 1 171 ? -2.609 -9.226 -4.785 1.00 91.12 171 SER A N 1
ATOM 1422 C CA . SER A 1 171 ? -3.532 -8.442 -5.615 1.00 91.12 171 SER A CA 1
ATOM 1423 C C . SER A 1 171 ? -4.980 -8.632 -5.153 1.00 91.12 171 SER A C 1
ATOM 1425 O O . SER A 1 171 ? -5.660 -7.654 -4.839 1.00 91.12 171 SER A O 1
ATOM 1427 N N . LYS A 1 172 ? -5.418 -9.889 -4.993 1.00 91.69 172 LYS A N 1
ATOM 1428 C CA . LYS A 1 172 ? -6.758 -10.221 -4.492 1.00 91.69 172 LYS A CA 1
ATOM 1429 C C . LYS A 1 172 ? -7.002 -9.684 -3.089 1.00 91.69 172 LYS A C 1
ATOM 1431 O O . LYS A 1 172 ? -8.040 -9.078 -2.853 1.00 91.69 172 LYS A O 1
ATOM 1436 N N . ALA A 1 173 ? -6.052 -9.870 -2.175 1.00 91.81 173 ALA A N 1
ATOM 1437 C CA . ALA A 1 173 ? -6.171 -9.373 -0.809 1.00 91.81 173 ALA A CA 1
ATOM 1438 C C . ALA A 1 173 ? -6.368 -7.850 -0.771 1.00 91.81 173 ALA A C 1
ATOM 1440 O O . ALA A 1 173 ? -7.255 -7.359 -0.075 1.00 91.81 173 ALA A O 1
ATOM 1441 N N . TYR A 1 174 ? -5.573 -7.103 -1.543 1.00 92.56 174 TYR A N 1
ATOM 1442 C CA . TYR A 1 174 ? -5.716 -5.653 -1.654 1.00 92.56 174 TYR A CA 1
ATOM 1443 C C . TYR A 1 174 ? -7.057 -5.256 -2.270 1.00 92.56 174 TYR A C 1
ATOM 1445 O O . TYR A 1 174 ? -7.717 -4.362 -1.741 1.00 92.56 174 TYR A O 1
ATOM 1453 N N . ASN A 1 175 ? -7.491 -5.933 -3.336 1.00 93.31 175 ASN A N 1
ATOM 1454 C CA . ASN A 1 175 ? -8.750 -5.599 -3.994 1.00 93.31 175 ASN A CA 1
ATOM 1455 C C . ASN A 1 175 ? -9.966 -5.885 -3.097 1.00 93.31 175 ASN A C 1
ATOM 1457 O O . ASN A 1 175 ? -10.835 -5.029 -2.951 1.00 93.31 175 ASN A O 1
ATOM 1461 N N . PHE A 1 176 ? -9.995 -7.034 -2.415 1.00 93.50 176 PHE A N 1
ATOM 1462 C CA . PHE A 1 176 ? -11.037 -7.355 -1.434 1.00 93.50 176 PHE A CA 1
ATOM 1463 C C . PHE A 1 176 ? -11.089 -6.333 -0.301 1.00 93.50 176 PHE A C 1
ATOM 1465 O O . PHE A 1 176 ? -12.172 -5.921 0.110 1.00 93.50 176 PHE A O 1
ATOM 1472 N N . PHE A 1 177 ? -9.930 -5.871 0.174 1.00 91.50 177 PHE A N 1
ATOM 1473 C CA . PHE A 1 177 ? -9.885 -4.837 1.201 1.00 91.50 177 PHE A CA 1
ATOM 1474 C C . PHE A 1 177 ? -10.519 -3.531 0.711 1.00 91.50 177 PHE A C 1
ATOM 1476 O O . PHE A 1 177 ? -11.311 -2.937 1.435 1.00 91.50 177 PHE A O 1
ATOM 1483 N N . LEU A 1 178 ? -10.202 -3.083 -0.511 1.00 90.75 178 LEU A N 1
ATOM 1484 C CA . LEU A 1 178 ? -10.784 -1.855 -1.072 1.00 90.75 178 LEU A CA 1
ATOM 1485 C C . LEU A 1 178 ? -12.314 -1.912 -1.167 1.00 90.75 178 LEU A C 1
ATOM 1487 O O . LEU A 1 178 ? -12.966 -0.881 -1.018 1.00 90.75 178 LEU A O 1
ATOM 1491 N N . HIS A 1 179 ? -12.872 -3.106 -1.365 1.00 91.31 179 HIS A N 1
ATOM 1492 C CA . HIS A 1 179 ? -14.311 -3.344 -1.474 1.00 91.31 179 HIS A CA 1
ATOM 1493 C C . HIS A 1 179 ? -14.989 -3.687 -0.136 1.00 91.31 179 HIS A C 1
ATOM 1495 O O . HIS A 1 179 ? -16.183 -3.977 -0.103 1.00 91.31 179 HIS A O 1
ATOM 1501 N N . GLY A 1 180 ? -14.256 -3.648 0.980 1.00 88.38 180 GLY A N 1
ATOM 1502 C CA . GLY A 1 180 ? -14.796 -3.967 2.302 1.00 88.38 180 GLY A CA 1
ATOM 1503 C C . GLY A 1 180 ? -15.112 -5.451 2.517 1.00 88.38 180 GLY A C 1
ATOM 1504 O O . GLY A 1 180 ? -15.868 -5.807 3.421 1.00 88.38 180 GLY A O 1
ATOM 1505 N N . GLU A 1 181 ? -14.526 -6.339 1.714 1.00 90.19 181 GLU A N 1
ATOM 1506 C CA . GLU A 1 181 ? -14.697 -7.790 1.810 1.00 90.19 181 GLU A CA 1
ATOM 1507 C C . GLU A 1 181 ? -13.692 -8.403 2.803 1.00 90.19 181 GLU A C 1
ATOM 1509 O O . GLU A 1 181 ? -12.877 -9.263 2.466 1.00 90.19 181 GLU A O 1
ATOM 1514 N N . TRP A 1 182 ? -13.724 -7.954 4.059 1.00 87.81 182 TRP A N 1
ATOM 1515 C CA . TRP A 1 182 ? -12.700 -8.259 5.072 1.00 87.81 182 TRP A CA 1
ATOM 1516 C C . TRP A 1 182 ? -12.471 -9.760 5.292 1.00 87.81 182 TRP A C 1
ATOM 1518 O O . TRP A 1 182 ? -11.332 -10.210 5.402 1.00 87.81 182 TRP A O 1
ATOM 1528 N N . GLU A 1 183 ? -13.538 -10.562 5.307 1.00 83.62 183 GLU A N 1
ATOM 1529 C CA . GLU A 1 183 ? -13.412 -12.019 5.417 1.00 83.62 183 GLU A CA 1
ATOM 1530 C C . GLU A 1 183 ? -12.685 -12.636 4.218 1.00 83.62 183 GLU A C 1
ATOM 1532 O O . GLU A 1 183 ? -11.916 -13.585 4.383 1.00 83.62 183 GLU A O 1
ATOM 1537 N N . ALA A 1 184 ? -12.931 -12.120 3.011 1.00 89.50 184 ALA A N 1
ATOM 1538 C CA . ALA A 1 184 ? -12.267 -12.585 1.802 1.00 89.50 184 ALA A CA 1
ATOM 1539 C C . ALA A 1 184 ? -10.776 -12.230 1.835 1.00 89.50 184 ALA A C 1
ATOM 1541 O O . ALA A 1 184 ? -9.951 -13.058 1.448 1.00 89.50 184 ALA A O 1
ATOM 1542 N N . VAL A 1 185 ? -10.411 -11.068 2.398 1.00 89.94 185 VAL A N 1
ATOM 1543 C CA . VAL A 1 185 ? -9.009 -10.707 2.671 1.00 89.94 185 VAL A CA 1
ATOM 1544 C C . VAL A 1 185 ? -8.349 -11.772 3.547 1.00 89.94 185 VAL A C 1
ATOM 1546 O O . VAL A 1 185 ? -7.328 -12.336 3.158 1.00 89.94 185 VAL A O 1
ATOM 1549 N N . LEU A 1 186 ? -8.953 -12.120 4.687 1.00 84.62 186 LEU A N 1
ATOM 1550 C CA . LEU A 1 186 ? -8.387 -13.110 5.614 1.00 84.62 186 LEU A CA 1
ATOM 1551 C C . LEU A 1 186 ? -8.282 -14.509 4.989 1.00 84.62 186 LEU A C 1
ATOM 1553 O O . LEU A 1 186 ? -7.279 -15.196 5.173 1.00 84.62 186 LEU A O 1
ATOM 1557 N N . LYS A 1 187 ? -9.282 -14.913 4.195 1.00 86.31 187 LYS A N 1
ATOM 1558 C CA . LYS A 1 187 ? -9.294 -16.199 3.476 1.00 86.31 187 LYS A CA 1
ATOM 1559 C C . LYS A 1 187 ? -8.302 -16.238 2.309 1.00 86.31 187 LYS A C 1
ATOM 1561 O O . LYS A 1 187 ? -7.871 -17.322 1.918 1.00 86.31 187 LYS A O 1
ATOM 1566 N N . SER A 1 188 ? -7.928 -15.085 1.749 1.00 85.19 188 SER A N 1
ATOM 1567 C CA . SER A 1 188 ? -7.000 -15.011 0.613 1.00 85.19 188 SER A CA 1
ATOM 1568 C C . SER A 1 188 ? -5.562 -15.381 0.996 1.00 85.19 188 SER A C 1
ATOM 1570 O O . SER A 1 188 ? -4.821 -15.925 0.171 1.00 85.19 188 SER A O 1
ATOM 1572 N N . PHE A 1 189 ? -5.168 -15.158 2.256 1.00 83.81 189 PHE A N 1
ATOM 1573 C CA . PHE A 1 189 ? -3.818 -15.444 2.733 1.00 83.81 189 PHE A CA 1
ATOM 1574 C C . PHE A 1 189 ? -3.584 -16.944 2.925 1.00 83.81 189 PHE A C 1
ATOM 1576 O O . PHE A 1 189 ? -3.834 -17.527 3.976 1.00 83.81 189 PHE A O 1
ATOM 1583 N N . SER A 1 190 ? -3.015 -17.570 1.901 1.00 69.38 190 SER A N 1
ATOM 1584 C CA . SER A 1 190 ? -2.509 -18.942 1.954 1.00 69.38 190 SER A CA 1
ATOM 1585 C C . SER A 1 190 ? -1.024 -18.982 2.340 1.00 69.38 190 SER A C 1
ATOM 1587 O O . SER A 1 190 ? -0.286 -18.001 2.202 1.00 69.38 190 SER A O 1
ATOM 1589 N N . ASN A 1 191 ? -0.555 -20.137 2.824 1.00 67.25 191 ASN A N 1
ATOM 1590 C CA . ASN A 1 191 ? 0.875 -20.375 3.011 1.00 67.25 191 ASN A CA 1
ATOM 1591 C C . ASN A 1 191 ? 1.552 -20.458 1.637 1.00 67.25 191 ASN A C 1
ATOM 1593 O O . ASN A 1 191 ? 1.413 -21.454 0.936 1.00 67.25 191 ASN A O 1
ATOM 1597 N N . GLN A 1 192 ? 2.276 -19.404 1.266 1.00 69.31 192 GLN A N 1
ATOM 1598 C CA . GLN A 1 192 ? 3.063 -19.352 0.036 1.00 69.31 192 GLN A CA 1
ATOM 1599 C C . GLN A 1 192 ? 4.544 -19.579 0.358 1.00 69.31 192 GLN A C 1
ATOM 1601 O O . GLN A 1 192 ? 5.121 -18.896 1.213 1.00 69.31 192 GLN A O 1
ATOM 1606 N N . GLU A 1 193 ? 5.177 -20.524 -0.334 1.00 72.81 193 GLU A N 1
ATOM 1607 C CA . GLU A 1 193 ? 6.626 -20.704 -0.279 1.00 72.81 193 GLU A CA 1
ATOM 1608 C C . GLU A 1 193 ? 7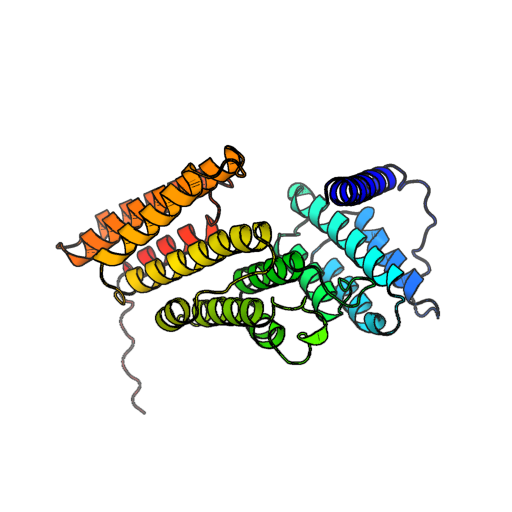.297 -19.880 -1.371 1.00 72.81 193 GLU A C 1
ATOM 1610 O O . GLU A 1 193 ? 7.321 -20.260 -2.535 1.00 72.81 193 GLU A O 1
ATOM 1615 N N . LEU A 1 194 ? 7.876 -18.742 -0.984 1.00 77.75 194 LEU A N 1
ATOM 1616 C CA . LEU A 1 194 ? 8.702 -17.962 -1.902 1.00 77.75 194 LEU A CA 1
ATOM 1617 C C . LEU A 1 194 ? 10.117 -18.556 -2.023 1.00 77.75 194 LEU A C 1
ATOM 1619 O O . LEU A 1 194 ? 10.690 -18.906 -0.979 1.00 77.75 194 LEU A O 1
ATOM 1623 N N . PRO A 1 195 ? 10.710 -18.605 -3.236 1.00 78.94 195 PRO A N 1
ATOM 1624 C CA . PRO A 1 195 ? 12.067 -19.115 -3.451 1.00 78.94 195 PRO A CA 1
ATOM 1625 C C . PRO A 1 195 ? 13.135 -18.358 -2.649 1.00 78.94 195 PRO A C 1
ATOM 1627 O O . PRO A 1 195 ? 14.054 -18.963 -2.100 1.00 78.94 195 PRO A O 1
ATOM 1630 N N . ASN A 1 196 ? 12.999 -17.032 -2.535 1.00 84.00 196 ASN A N 1
ATOM 1631 C CA . ASN A 1 196 ? 13.936 -16.181 -1.806 1.00 84.00 196 ASN A CA 1
ATOM 1632 C C . ASN A 1 196 ? 13.439 -15.887 -0.376 1.00 84.00 196 ASN A C 1
ATOM 1634 O O . ASN A 1 196 ? 12.323 -15.408 -0.153 1.00 84.00 196 ASN A O 1
ATOM 1638 N N . LYS A 1 197 ? 14.302 -16.141 0.616 1.00 79.06 197 LYS A N 1
ATOM 1639 C CA . LYS A 1 197 ? 14.025 -15.907 2.040 1.00 79.06 197 LYS A CA 1
ATOM 1640 C C . LYS A 1 197 ? 13.836 -14.425 2.386 1.00 79.06 197 LYS A C 1
ATOM 1642 O O . LYS A 1 197 ? 13.007 -14.122 3.240 1.00 79.06 197 LYS A O 1
ATOM 1647 N N . GLU A 1 198 ? 14.577 -13.513 1.762 1.00 76.31 198 GLU A N 1
ATOM 1648 C CA . GLU A 1 198 ? 14.432 -12.067 1.976 1.00 76.31 198 GLU A CA 1
ATOM 1649 C C . GLU A 1 198 ? 13.100 -11.558 1.418 1.00 76.31 198 GLU A C 1
ATOM 1651 O O . GLU A 1 198 ? 12.365 -10.867 2.125 1.00 76.31 198 GLU A O 1
ATOM 1656 N N . HIS A 1 199 ? 12.718 -12.002 0.217 1.00 80.06 199 HIS A N 1
ATOM 1657 C CA . HIS A 1 199 ? 11.418 -11.676 -0.383 1.00 80.06 199 HIS A CA 1
ATOM 1658 C C . HIS A 1 199 ? 10.265 -12.192 0.491 1.00 80.06 199 HIS A C 1
ATOM 1660 O O . HIS A 1 199 ? 9.299 -11.477 0.759 1.00 80.06 199 HIS A O 1
ATOM 1666 N N . ARG A 1 200 ? 10.416 -13.404 1.046 1.00 76.81 200 ARG A N 1
ATOM 1667 C CA . ARG A 1 200 ? 9.480 -13.976 2.026 1.00 76.81 200 ARG A CA 1
ATOM 1668 C C . ARG A 1 200 ? 9.335 -13.115 3.281 1.00 76.81 200 ARG A C 1
ATOM 1670 O O . ARG A 1 200 ? 8.246 -13.032 3.842 1.00 76.81 200 ARG A O 1
ATOM 1677 N N . LEU A 1 201 ? 10.411 -12.488 3.748 1.00 72.94 201 LEU A N 1
ATOM 1678 C CA . LEU A 1 201 ? 10.361 -11.611 4.918 1.00 72.94 201 LEU A CA 1
ATOM 1679 C C . LEU A 1 201 ? 9.650 -10.298 4.606 1.00 72.94 201 LEU A C 1
ATOM 1681 O O . LEU A 1 201 ? 8.756 -9.926 5.365 1.00 72.94 201 LEU A O 1
ATOM 1685 N N . HIS A 1 202 ? 10.015 -9.638 3.502 1.00 69.94 202 HIS A N 1
ATOM 1686 C CA . HIS A 1 202 ? 9.362 -8.406 3.053 1.00 69.94 202 HIS A CA 1
ATOM 1687 C C . HIS A 1 202 ? 7.849 -8.612 2.904 1.00 69.94 202 HIS A C 1
ATOM 1689 O O . HIS A 1 202 ? 7.047 -7.821 3.400 1.00 69.94 202 HIS A O 1
ATOM 1695 N N . PHE A 1 203 ? 7.464 -9.758 2.345 1.00 74.12 203 PHE A N 1
ATOM 1696 C CA . PHE A 1 203 ? 6.079 -10.188 2.257 1.00 74.12 203 PHE A CA 1
ATOM 1697 C C . PHE A 1 203 ? 5.366 -10.292 3.604 1.00 74.12 203 PHE A C 1
ATOM 1699 O O . PHE A 1 203 ? 4.291 -9.721 3.761 1.00 74.12 203 PHE A O 1
ATOM 1706 N N . ILE A 1 204 ? 5.914 -11.056 4.558 1.00 75.62 204 ILE A N 1
ATOM 1707 C CA . ILE A 1 204 ? 5.226 -11.337 5.830 1.00 75.62 204 ILE A CA 1
ATOM 1708 C C . ILE A 1 204 ? 4.819 -10.030 6.511 1.00 75.62 204 ILE A C 1
ATOM 1710 O O . ILE A 1 204 ? 3.774 -9.965 7.148 1.00 75.62 204 ILE A O 1
ATOM 1714 N N . ILE A 1 205 ? 5.627 -8.988 6.360 1.00 74.81 205 ILE A N 1
ATOM 1715 C CA . ILE A 1 205 ? 5.362 -7.665 6.914 1.00 74.81 205 ILE A CA 1
ATOM 1716 C C . ILE A 1 205 ? 4.153 -7.034 6.226 1.00 74.81 205 ILE A C 1
ATOM 1718 O O . ILE A 1 205 ? 3.189 -6.701 6.909 1.00 74.81 205 ILE A O 1
ATOM 1722 N N . GLN A 1 206 ? 4.179 -6.933 4.894 1.00 75.00 206 GLN A N 1
ATOM 1723 C CA . GLN A 1 206 ? 3.083 -6.346 4.119 1.00 75.00 206 GLN A CA 1
ATOM 1724 C C . GLN A 1 206 ? 1.773 -7.102 4.335 1.00 75.00 206 GLN A C 1
ATOM 1726 O O . GLN A 1 206 ? 0.753 -6.489 4.637 1.00 75.00 206 GLN A O 1
ATOM 1731 N N . ARG A 1 207 ? 1.828 -8.438 4.294 1.00 80.81 207 ARG A N 1
ATOM 1732 C CA . ARG A 1 207 ? 0.699 -9.323 4.590 1.00 80.81 207 ARG A CA 1
ATOM 1733 C C . ARG A 1 207 ? 0.133 -9.080 5.983 1.00 80.81 207 ARG A C 1
ATOM 1735 O O . ARG A 1 207 ? -1.065 -8.900 6.130 1.00 80.81 207 ARG A O 1
ATOM 1742 N N . ASN A 1 208 ? 0.983 -9.079 7.010 1.00 81.19 208 ASN A N 1
ATOM 1743 C CA . ASN A 1 208 ? 0.515 -8.862 8.377 1.00 81.19 208 ASN A CA 1
ATOM 1744 C C . ASN A 1 208 ? -0.124 -7.474 8.522 1.00 81.19 208 ASN A C 1
ATOM 1746 O O . ASN A 1 208 ? -1.095 -7.344 9.254 1.00 81.19 208 ASN A O 1
ATOM 1750 N N . ASN A 1 209 ? 0.393 -6.454 7.830 1.00 81.75 209 ASN A N 1
ATOM 1751 C CA . ASN A 1 209 ? -0.199 -5.120 7.861 1.00 81.75 209 ASN A CA 1
ATOM 1752 C C . ASN A 1 209 ? -1.616 -5.129 7.277 1.00 81.75 209 ASN A C 1
ATOM 1754 O O . ASN A 1 209 ? -2.528 -4.649 7.939 1.00 81.75 209 ASN A O 1
ATOM 1758 N N . ILE A 1 210 ? -1.831 -5.699 6.086 1.00 86.38 210 ILE A N 1
ATOM 1759 C CA . ILE A 1 210 ? -3.180 -5.774 5.496 1.00 86.38 210 ILE A CA 1
ATOM 1760 C C . ILE A 1 210 ? -4.126 -6.669 6.308 1.00 86.38 210 ILE A C 1
ATOM 1762 O O . ILE A 1 210 ? -5.283 -6.311 6.496 1.00 86.38 210 ILE A O 1
ATOM 1766 N N . GLU A 1 211 ? -3.633 -7.781 6.851 1.00 86.44 211 GLU A N 1
ATOM 1767 C CA . GLU A 1 211 ? -4.398 -8.678 7.723 1.00 86.44 211 GLU A CA 1
ATOM 1768 C C . GLU A 1 211 ? -4.863 -7.947 8.990 1.00 86.44 211 GLU A C 1
ATOM 1770 O O . GLU A 1 211 ? -6.046 -7.959 9.320 1.00 86.44 211 GLU A O 1
ATOM 1775 N N . ILE A 1 212 ? -3.954 -7.231 9.661 1.00 87.81 212 ILE A N 1
ATOM 1776 C CA . ILE A 1 212 ? -4.273 -6.412 10.835 1.00 87.81 212 ILE A CA 1
ATOM 1777 C C . ILE A 1 212 ? -5.271 -5.312 10.477 1.00 87.81 212 ILE A C 1
ATOM 1779 O O . ILE A 1 212 ? -6.225 -5.103 11.224 1.00 87.81 212 ILE A O 1
ATOM 1783 N N . LYS A 1 213 ? -5.081 -4.621 9.346 1.00 89.38 213 LYS A N 1
ATOM 1784 C CA . LYS A 1 213 ? -6.034 -3.603 8.898 1.00 89.38 213 LYS A CA 1
ATOM 1785 C C . LYS A 1 213 ? -7.421 -4.214 8.705 1.00 89.38 213 LYS A C 1
ATOM 1787 O O . LYS A 1 213 ? -8.380 -3.671 9.233 1.00 89.38 213 LYS A O 1
ATOM 1792 N N . ALA A 1 214 ? -7.522 -5.359 8.026 1.00 88.62 214 ALA A N 1
ATOM 1793 C CA . ALA A 1 214 ? -8.804 -5.998 7.726 1.00 88.62 214 ALA A CA 1
ATOM 1794 C C . ALA A 1 214 ? -9.527 -6.430 9.006 1.00 88.62 214 ALA A C 1
ATOM 1796 O O . ALA A 1 214 ? -10.726 -6.209 9.140 1.00 88.62 214 ALA A O 1
ATOM 1797 N N . LEU A 1 215 ? -8.785 -6.980 9.974 1.00 88.19 215 LEU A N 1
ATOM 1798 C CA . LEU A 1 215 ? -9.320 -7.337 11.288 1.00 88.19 215 LEU A CA 1
ATOM 1799 C C . LEU A 1 215 ? -9.880 -6.121 12.032 1.00 88.19 215 LEU A C 1
ATOM 1801 O O . LEU A 1 215 ? -10.953 -6.208 12.621 1.00 88.19 215 LEU A O 1
ATOM 1805 N N . PHE A 1 216 ? -9.168 -4.992 12.014 1.00 88.44 216 PHE A N 1
ATOM 1806 C CA . PHE A 1 216 ? -9.612 -3.783 12.705 1.00 88.44 216 PHE A CA 1
ATOM 1807 C C . PHE A 1 216 ? -10.774 -3.081 12.001 1.00 88.44 216 PHE A C 1
ATOM 1809 O O . PHE A 1 216 ? -11.680 -2.636 12.695 1.00 88.44 216 PHE A O 1
ATOM 1816 N N . GLU A 1 217 ? -10.798 -3.028 10.668 1.00 87.75 217 GLU A N 1
ATOM 1817 C CA . GLU A 1 217 ? -11.952 -2.515 9.910 1.00 87.75 217 GLU A CA 1
ATOM 1818 C C . GLU A 1 217 ? -13.197 -3.366 10.178 1.00 87.75 217 GLU A C 1
ATOM 1820 O O . GLU A 1 217 ? -14.260 -2.857 10.535 1.00 87.75 217 GLU A O 1
ATOM 1825 N N . ALA A 1 218 ? -13.054 -4.692 10.116 1.00 84.12 218 ALA A N 1
ATOM 1826 C CA . ALA A 1 218 ? -14.139 -5.598 10.452 1.00 84.12 218 ALA A CA 1
ATOM 1827 C C . ALA A 1 218 ? -14.604 -5.415 11.907 1.00 84.12 218 ALA A C 1
ATOM 1829 O O . ALA A 1 218 ? -15.802 -5.456 12.177 1.00 84.12 218 ALA A O 1
ATOM 1830 N N . PHE A 1 219 ? -13.684 -5.170 12.843 1.00 85.44 219 PHE A N 1
ATOM 1831 C CA . PHE A 1 219 ? -14.021 -4.932 14.245 1.00 85.44 219 PHE A CA 1
ATOM 1832 C C . PHE A 1 219 ? -14.728 -3.590 14.477 1.00 85.44 219 PHE A C 1
ATOM 1834 O O . PHE A 1 219 ? -15.680 -3.537 15.247 1.00 85.44 219 PHE A O 1
ATOM 1841 N N . VAL A 1 220 ? -14.319 -2.523 13.782 1.00 85.12 220 VAL A N 1
ATOM 1842 C CA . VAL A 1 220 ? -15.000 -1.214 13.804 1.00 85.12 220 VAL A CA 1
ATOM 1843 C C . VAL A 1 220 ? -16.465 -1.351 13.374 1.00 85.12 220 VAL A C 1
ATOM 1845 O O . VAL A 1 220 ? -17.343 -0.736 13.984 1.00 85.12 220 VAL A O 1
ATOM 1848 N N . HIS A 1 221 ? -16.721 -2.212 12.386 1.00 82.44 221 HIS A N 1
ATOM 1849 C CA . HIS A 1 221 ? -18.045 -2.507 11.838 1.00 82.44 221 HIS A CA 1
ATOM 1850 C C . HIS A 1 221 ? -18.790 -3.666 12.529 1.00 82.44 221 HIS A C 1
ATOM 1852 O O . HIS A 1 221 ? -19.772 -4.172 11.978 1.00 82.44 221 HIS A O 1
ATOM 1858 N N . ASP A 1 222 ? -18.340 -4.096 13.713 1.00 78.06 222 ASP A N 1
ATOM 1859 C CA . ASP A 1 222 ? -18.963 -5.160 14.511 1.00 78.06 222 ASP A CA 1
ATOM 1860 C C . ASP A 1 222 ? -19.109 -6.503 13.738 1.00 78.06 222 ASP A C 1
ATOM 1862 O O . ASP A 1 222 ? -20.104 -7.219 13.869 1.00 78.06 222 ASP A O 1
ATOM 1866 N N . LYS A 1 223 ? -18.122 -6.847 12.891 1.00 76.31 223 LYS A N 1
ATOM 1867 C CA . LYS A 1 223 ? -18.091 -8.060 12.040 1.00 76.31 223 LYS A CA 1
ATOM 1868 C C . LYS A 1 223 ? -17.149 -9.174 12.514 1.00 76.31 223 LYS A C 1
ATOM 1870 O O . LYS A 1 223 ? -17.167 -10.246 11.919 1.00 76.31 223 LYS A O 1
ATOM 1875 N N . VAL A 1 224 ? -16.320 -8.948 13.537 1.00 74.31 224 VAL A N 1
ATOM 1876 C CA . VAL A 1 224 ? -15.317 -9.916 14.040 1.00 74.31 224 VAL A CA 1
ATOM 1877 C C . VAL A 1 224 ? -15.314 -9.959 15.572 1.00 74.31 224 VAL A C 1
ATOM 1879 O O . VAL A 1 224 ? -15.560 -8.946 16.226 1.00 74.31 224 VAL A O 1
ATOM 1882 N N . GLU A 1 225 ? -15.019 -11.131 16.152 1.00 67.31 225 GLU A N 1
ATOM 1883 C CA . GLU A 1 225 ? -14.921 -11.329 17.602 1.00 67.31 225 GLU A CA 1
ATOM 1884 C C . GLU A 1 225 ? -13.613 -10.784 18.213 1.00 67.31 225 GLU A C 1
ATOM 1886 O O . GLU A 1 225 ? -12.519 -10.880 17.659 1.00 67.31 225 GLU A O 1
ATOM 1891 N N . ILE A 1 226 ? -13.729 -10.261 19.436 1.00 62.09 226 ILE A N 1
ATOM 1892 C CA . ILE A 1 226 ? -12.687 -9.530 20.176 1.00 62.09 226 ILE A CA 1
ATOM 1893 C C . ILE A 1 226 ? -11.404 -10.363 20.422 1.00 62.09 226 ILE A C 1
ATOM 1895 O O . ILE A 1 226 ? -10.297 -9.824 20.419 1.00 62.09 226 ILE A O 1
ATOM 1899 N N . GLY A 1 227 ? -11.515 -11.676 20.642 1.00 65.62 227 GLY A N 1
ATOM 1900 C CA . GLY A 1 227 ? -10.404 -12.501 21.143 1.00 65.62 227 GLY A CA 1
ATOM 1901 C C . GLY A 1 227 ? -9.236 -12.702 20.168 1.00 65.62 227 GLY A C 1
ATOM 1902 O O . GLY A 1 227 ? -8.087 -12.830 20.599 1.00 65.62 227 GLY A O 1
ATOM 1903 N N . GLU A 1 228 ? -9.496 -12.701 18.862 1.00 69.69 228 GLU A N 1
ATOM 1904 C CA . GLU A 1 228 ? -8.491 -13.067 17.856 1.00 69.69 228 GLU A CA 1
ATOM 1905 C C . GLU A 1 228 ? -7.471 -11.941 17.617 1.00 69.69 228 GLU A C 1
ATOM 1907 O O . GLU A 1 228 ? -6.274 -12.186 17.447 1.00 69.69 228 GLU A O 1
ATOM 1912 N N . ILE A 1 229 ? -7.908 -10.683 17.707 1.00 80.19 229 ILE A N 1
ATOM 1913 C CA . ILE A 1 229 ? -7.134 -9.500 17.297 1.00 80.19 229 ILE A CA 1
ATOM 1914 C C . ILE A 1 229 ? -5.852 -9.314 18.124 1.00 80.19 229 ILE A C 1
ATOM 1916 O O . ILE A 1 229 ? -4.785 -9.008 17.580 1.00 80.19 229 ILE A O 1
ATOM 1920 N N . LEU A 1 230 ? -5.911 -9.527 19.443 1.00 81.94 230 LEU A N 1
ATOM 1921 C CA . LEU A 1 230 ? -4.738 -9.361 20.312 1.00 81.94 230 LEU A CA 1
ATOM 1922 C C . LEU A 1 230 ? -3.631 -10.375 20.008 1.00 81.94 230 LEU A C 1
ATOM 1924 O O . LEU A 1 230 ? -2.447 -10.033 20.091 1.00 81.94 230 LEU A O 1
ATOM 1928 N N . VAL A 1 231 ? -4.002 -11.601 19.631 1.00 82.69 231 VAL A N 1
ATOM 1929 C CA . VAL A 1 231 ? -3.047 -12.656 19.269 1.00 82.69 231 VAL A CA 1
ATOM 1930 C C . VAL A 1 231 ? -2.268 -12.249 18.017 1.00 82.69 231 VAL A C 1
ATOM 1932 O O . VAL A 1 231 ? -1.039 -12.374 17.986 1.00 82.69 231 VAL A O 1
ATOM 1935 N N . TYR A 1 232 ? -2.956 -11.691 17.018 1.00 82.12 232 TYR A N 1
ATOM 1936 C CA . TYR A 1 232 ? -2.331 -11.171 15.801 1.00 82.12 232 TYR A CA 1
ATOM 1937 C C . TYR A 1 232 ? -1.374 -10.012 16.085 1.00 82.12 232 TYR A C 1
ATOM 1939 O O . TYR A 1 232 ? -0.224 -10.038 15.631 1.00 82.12 232 TYR A O 1
ATOM 1947 N N . LEU A 1 233 ? -1.795 -9.036 16.896 1.00 85.06 233 LEU A N 1
ATOM 1948 C CA . LEU A 1 233 ? -0.941 -7.909 17.281 1.00 85.06 233 LEU A CA 1
ATOM 1949 C C . LEU A 1 233 ? 0.318 -8.359 18.030 1.00 85.06 233 LEU A C 1
ATOM 1951 O O . LEU A 1 233 ? 1.407 -7.848 17.771 1.00 85.06 233 LEU A O 1
ATOM 1955 N N . GLU A 1 234 ? 0.197 -9.320 18.945 1.00 84.94 234 GLU A N 1
ATOM 1956 C CA . GLU A 1 234 ? 1.336 -9.844 19.703 1.00 84.94 234 GLU A CA 1
ATOM 1957 C C . GLU A 1 234 ? 2.300 -10.640 18.811 1.00 84.94 234 GLU A C 1
ATOM 1959 O O . GLU A 1 234 ? 3.522 -10.490 18.912 1.00 84.94 234 GLU A O 1
ATOM 1964 N N . LYS A 1 235 ? 1.773 -11.445 17.881 1.00 83.69 235 LYS A N 1
ATOM 1965 C CA . LYS A 1 235 ? 2.586 -12.157 16.884 1.00 83.69 235 LYS A CA 1
ATOM 1966 C C . LYS A 1 235 ? 3.374 -11.175 16.016 1.00 83.69 235 LYS A C 1
ATOM 1968 O O . LYS A 1 235 ? 4.570 -11.384 15.795 1.00 83.69 235 LYS A O 1
ATOM 1973 N N . HIS A 1 236 ? 2.730 -10.098 15.569 1.00 83.38 236 HIS A N 1
ATOM 1974 C CA . HIS A 1 236 ? 3.372 -9.050 14.782 1.00 83.38 236 HIS A CA 1
ATOM 1975 C C . HIS A 1 236 ? 4.439 -8.300 15.595 1.00 83.38 236 HIS A C 1
ATOM 1977 O O . HIS A 1 236 ? 5.577 -8.167 15.143 1.00 83.38 236 HIS A O 1
ATOM 1983 N N . TYR A 1 237 ? 4.130 -7.923 16.840 1.00 85.00 237 TYR A N 1
ATOM 1984 C CA . TYR A 1 237 ? 5.073 -7.281 17.761 1.00 85.00 237 TYR A CA 1
ATOM 1985 C C . TYR A 1 237 ? 6.349 -8.111 17.966 1.00 85.00 237 TYR A C 1
ATOM 1987 O O . TYR A 1 237 ? 7.462 -7.618 17.763 1.00 85.00 237 TYR A O 1
ATOM 1995 N N . ARG A 1 238 ? 6.202 -9.403 18.293 1.00 85.25 238 ARG A N 1
ATOM 1996 C CA . ARG A 1 238 ? 7.338 -10.324 18.472 1.00 85.25 238 ARG A CA 1
ATOM 1997 C C . ARG A 1 238 ? 8.143 -10.502 17.194 1.00 85.25 238 ARG A C 1
ATOM 1999 O O . ARG A 1 238 ? 9.366 -10.643 17.260 1.00 85.25 238 ARG A O 1
ATOM 2006 N N . PHE A 1 239 ? 7.472 -10.518 16.041 1.00 82.75 239 PHE A N 1
ATOM 2007 C CA . PHE A 1 239 ? 8.147 -10.578 14.753 1.00 82.75 239 PHE A CA 1
ATOM 2008 C C . PHE A 1 239 ? 9.038 -9.350 14.552 1.00 82.75 239 PHE A C 1
ATOM 2010 O O . PHE A 1 239 ? 10.205 -9.527 14.230 1.00 82.75 239 PHE A O 1
ATOM 2017 N N . ILE A 1 240 ? 8.547 -8.134 14.808 1.00 81.44 240 ILE A N 1
ATOM 2018 C CA . ILE A 1 240 ? 9.341 -6.899 14.680 1.00 81.44 240 ILE A CA 1
ATOM 2019 C C . ILE A 1 240 ? 10.516 -6.884 15.663 1.00 81.44 240 ILE A C 1
ATOM 2021 O O . ILE A 1 240 ? 11.645 -6.592 15.271 1.00 81.44 240 ILE A O 1
ATOM 2025 N N . GLN A 1 241 ? 10.276 -7.243 16.926 1.00 80.44 241 GLN A N 1
ATOM 2026 C CA . GLN A 1 241 ? 11.287 -7.174 17.983 1.00 80.44 241 GLN A CA 1
ATOM 2027 C C . GLN A 1 241 ? 12.491 -8.090 17.721 1.00 80.44 241 GLN A C 1
ATOM 2029 O O . GLN A 1 241 ? 13.632 -7.705 17.959 1.00 80.44 241 GLN A O 1
ATOM 2034 N N . ARG A 1 242 ? 12.252 -9.309 17.224 1.00 80.38 242 ARG A N 1
ATOM 2035 C CA . ARG A 1 242 ? 13.306 -10.317 17.010 1.00 80.38 242 ARG A CA 1
ATOM 2036 C C . ARG A 1 242 ? 14.170 -10.050 15.776 1.00 80.38 242 ARG A C 1
ATOM 2038 O O . ARG A 1 242 ? 15.152 -10.759 15.564 1.00 80.38 242 ARG A O 1
ATOM 2045 N N . ARG A 1 243 ? 13.795 -9.097 14.920 1.00 74.56 243 ARG A N 1
ATOM 2046 C CA . ARG A 1 243 ? 14.442 -8.907 13.618 1.00 74.56 243 ARG A CA 1
ATOM 2047 C C . ARG A 1 243 ? 15.552 -7.872 13.711 1.00 74.56 243 ARG A C 1
ATOM 2049 O O . ARG A 1 243 ? 15.319 -6.685 13.914 1.00 74.56 243 ARG A O 1
ATOM 2056 N N . THR A 1 244 ? 16.773 -8.349 13.502 1.00 70.12 244 THR A N 1
ATOM 2057 C CA . THR A 1 244 ? 17.990 -7.532 13.420 1.00 70.12 244 THR A CA 1
ATOM 2058 C C . THR A 1 244 ? 18.068 -6.710 12.134 1.00 70.12 244 THR A C 1
ATOM 2060 O O . THR A 1 244 ? 18.784 -5.722 12.094 1.00 70.12 244 THR A O 1
ATOM 2063 N N . THR A 1 245 ? 17.310 -7.087 11.102 1.00 67.75 245 THR A N 1
ATOM 2064 C CA . THR A 1 245 ? 17.278 -6.417 9.793 1.00 67.75 245 THR A CA 1
ATOM 2065 C C . THR A 1 245 ? 16.528 -5.090 9.794 1.00 67.75 245 THR A C 1
ATOM 2067 O O . THR A 1 245 ? 16.639 -4.340 8.832 1.00 67.75 245 THR A O 1
ATOM 2070 N N . TYR A 1 246 ? 15.742 -4.805 10.832 1.00 75.88 246 TYR A N 1
ATOM 2071 C CA . TYR A 1 246 ? 15.089 -3.511 10.964 1.00 75.88 246 TYR A CA 1
ATOM 2072 C C . TYR A 1 246 ? 15.994 -2.507 11.651 1.00 75.88 246 TYR A C 1
ATOM 2074 O O . TYR A 1 246 ? 16.527 -2.790 12.729 1.00 75.88 246 TYR A O 1
ATOM 2082 N N . SER A 1 247 ? 16.084 -1.316 11.060 1.00 82.19 247 SER A N 1
ATOM 2083 C CA . SER A 1 247 ? 16.655 -0.166 11.750 1.00 82.19 247 SER A CA 1
ATOM 2084 C C . SER A 1 247 ? 15.813 0.181 12.979 1.00 82.19 247 SER A C 1
ATOM 2086 O O . SER A 1 247 ? 14.620 -0.137 13.056 1.00 82.19 247 SER A O 1
ATOM 2088 N N . ASP A 1 248 ? 16.418 0.850 13.954 1.00 85.44 248 ASP A N 1
ATOM 2089 C CA . ASP A 1 248 ? 15.697 1.253 15.164 1.00 85.44 248 ASP A CA 1
ATOM 2090 C C . ASP A 1 248 ? 14.553 2.225 14.851 1.00 85.44 248 ASP A C 1
ATOM 2092 O O . ASP A 1 248 ? 13.487 2.144 15.459 1.00 85.44 248 ASP A O 1
ATOM 2096 N N . GLU A 1 249 ? 14.715 3.053 13.819 1.00 86.44 249 GLU A N 1
ATOM 2097 C CA . GLU A 1 249 ? 13.651 3.905 13.289 1.00 86.44 249 GLU A CA 1
ATOM 2098 C C . GLU A 1 249 ? 12.479 3.077 12.734 1.00 86.44 249 GLU A C 1
ATOM 2100 O O . GLU A 1 249 ? 11.321 3.325 13.071 1.00 86.44 249 GLU A O 1
ATOM 2105 N N . GLN A 1 250 ? 12.752 2.034 11.941 1.00 83.88 250 GLN A N 1
ATOM 2106 C CA . GLN A 1 250 ? 11.709 1.136 11.434 1.00 83.88 250 GLN A CA 1
ATOM 2107 C C . GLN A 1 250 ? 10.992 0.401 12.569 1.00 83.88 250 GLN A C 1
ATOM 2109 O O . GLN A 1 250 ? 9.766 0.260 12.535 1.00 83.88 250 GLN A O 1
ATOM 2114 N N . LYS A 1 251 ? 11.725 -0.046 13.594 1.00 86.12 251 LYS A N 1
ATOM 2115 C CA . LYS A 1 251 ? 11.127 -0.676 14.779 1.00 86.12 251 LYS A CA 1
ATOM 2116 C C . LYS A 1 251 ? 10.223 0.301 15.519 1.00 86.12 251 LYS A C 1
ATOM 2118 O O . LYS A 1 251 ? 9.077 -0.045 15.794 1.00 86.12 251 LYS A O 1
ATOM 2123 N N . LEU A 1 252 ? 10.691 1.524 15.772 1.00 88.50 252 LEU A N 1
ATOM 2124 C CA . LEU A 1 252 ? 9.903 2.574 16.417 1.00 88.50 252 LEU A CA 1
ATOM 2125 C C . LEU A 1 252 ? 8.612 2.864 15.640 1.00 88.50 252 LEU A C 1
ATOM 2127 O O . LEU A 1 252 ? 7.535 2.892 16.239 1.00 88.50 252 LEU A O 1
ATOM 2131 N N . ARG A 1 253 ? 8.701 2.981 14.307 1.00 88.56 253 ARG A N 1
ATOM 2132 C CA . ARG A 1 253 ? 7.542 3.197 13.425 1.00 88.56 253 ARG A CA 1
ATOM 2133 C C . ARG A 1 253 ? 6.465 2.130 13.580 1.00 88.56 253 ARG A C 1
ATOM 2135 O O . ARG A 1 253 ? 5.280 2.445 13.696 1.00 88.56 253 ARG A O 1
ATOM 2142 N N . ASN A 1 254 ? 6.876 0.867 13.617 1.00 87.69 254 ASN A N 1
ATOM 2143 C CA . ASN A 1 254 ? 5.956 -0.250 13.791 1.00 87.69 254 ASN A CA 1
ATOM 2144 C C . ASN A 1 254 ? 5.433 -0.365 15.235 1.00 87.69 254 ASN A C 1
ATOM 2146 O O . ASN A 1 254 ? 4.271 -0.701 15.452 1.00 87.69 254 ASN A O 1
ATOM 2150 N N . PHE A 1 255 ? 6.252 -0.058 16.244 1.00 88.94 255 PHE A N 1
ATOM 2151 C CA . PHE A 1 255 ? 5.808 -0.074 17.639 1.00 88.94 255 PHE A CA 1
ATOM 2152 C C . PHE A 1 255 ? 4.759 0.998 17.930 1.00 88.94 255 PHE A C 1
ATOM 2154 O O . PHE A 1 255 ? 3.792 0.713 18.638 1.00 88.94 255 PHE A O 1
ATOM 2161 N N . ASN A 1 256 ? 4.894 2.192 17.350 1.00 90.62 256 ASN A N 1
ATOM 2162 C CA . ASN A 1 256 ? 3.867 3.229 17.442 1.00 90.62 256 ASN A CA 1
ATOM 2163 C C . ASN A 1 256 ? 2.555 2.774 16.800 1.00 90.62 256 ASN A C 1
ATOM 2165 O O . ASN A 1 256 ? 1.501 2.900 17.421 1.00 90.62 256 ASN A O 1
ATOM 2169 N N . PHE A 1 257 ? 2.621 2.158 15.619 1.00 90.38 257 PHE A N 1
ATOM 2170 C CA . PHE A 1 257 ? 1.453 1.578 14.959 1.00 90.38 257 PHE A CA 1
ATOM 2171 C C . PHE A 1 257 ? 0.722 0.565 15.859 1.00 90.38 257 PHE A C 1
ATOM 2173 O O . PHE A 1 257 ? -0.462 0.729 16.153 1.00 90.38 257 PHE A O 1
ATOM 2180 N N . ILE A 1 258 ? 1.445 -0.417 16.412 1.00 90.25 258 ILE A N 1
ATOM 2181 C CA . ILE A 1 258 ? 0.878 -1.419 17.333 1.00 90.25 258 ILE A CA 1
ATOM 2182 C C . ILE A 1 258 ? 0.299 -0.764 18.594 1.00 90.25 258 ILE A C 1
ATOM 2184 O O . ILE A 1 258 ? -0.761 -1.166 19.076 1.00 90.25 258 ILE A O 1
ATOM 2188 N N . LYS A 1 259 ? 0.975 0.250 19.146 1.00 91.12 259 LYS A N 1
ATOM 2189 C CA . LYS A 1 259 ? 0.501 0.993 20.320 1.00 91.12 259 LYS A CA 1
ATOM 2190 C C . LYS A 1 259 ? -0.849 1.659 20.047 1.00 91.12 259 LYS A C 1
ATOM 2192 O O . LYS A 1 259 ? -1.738 1.565 20.895 1.00 91.12 259 LYS A O 1
ATOM 2197 N N . PHE A 1 260 ? -1.020 2.299 18.890 1.00 93.00 260 PHE A N 1
ATOM 2198 C CA . PHE A 1 260 ? -2.293 2.917 18.514 1.00 93.00 260 PHE A CA 1
ATOM 2199 C C . PHE A 1 260 ? -3.401 1.882 18.314 1.00 93.00 260 PHE A C 1
ATOM 2201 O O . PHE A 1 260 ? -4.503 2.091 18.817 1.00 93.00 260 PHE A O 1
ATOM 2208 N N . LEU A 1 261 ? -3.096 0.738 17.698 1.00 91.88 261 LEU A N 1
ATOM 2209 C CA . LEU A 1 261 ? -4.052 -0.360 17.534 1.00 91.88 261 LEU A CA 1
ATOM 2210 C C . LEU A 1 261 ? -4.495 -0.981 18.861 1.00 91.88 261 LEU A C 1
ATOM 2212 O O . LEU A 1 261 ? -5.673 -1.269 19.046 1.00 91.88 261 LEU A O 1
ATOM 2216 N N . ARG A 1 262 ? -3.590 -1.126 19.836 1.00 90.69 262 ARG A N 1
ATOM 2217 C CA . ARG A 1 262 ? -3.960 -1.578 21.189 1.00 90.69 262 ARG A CA 1
ATOM 2218 C C . ARG A 1 262 ? -4.907 -0.596 21.883 1.00 90.69 262 ARG A C 1
ATOM 2220 O O . ARG A 1 262 ? -5.844 -1.032 22.546 1.00 90.69 262 ARG A O 1
ATOM 2227 N N . LYS A 1 263 ? -4.690 0.716 21.725 1.00 89.94 263 LYS A N 1
ATOM 2228 C CA . LYS A 1 263 ? -5.619 1.738 22.242 1.00 89.94 263 LYS A CA 1
ATOM 2229 C C . LYS A 1 263 ? -6.992 1.629 21.576 1.00 89.94 263 LYS A C 1
ATOM 2231 O O . LYS A 1 263 ? -7.997 1.613 22.283 1.00 89.94 263 LYS A O 1
ATOM 2236 N N . LEU A 1 264 ? -7.019 1.503 20.248 1.00 89.50 264 LEU A N 1
ATOM 2237 C CA . LEU A 1 264 ? -8.245 1.336 19.470 1.00 89.50 264 LEU A CA 1
ATOM 2238 C C . LEU A 1 264 ? -9.020 0.082 19.902 1.00 89.50 264 LEU A C 1
ATOM 2240 O O . LEU A 1 264 ? -10.217 0.149 20.150 1.00 89.50 264 LEU A O 1
ATOM 2244 N N . TYR A 1 265 ? -8.327 -1.039 20.094 1.00 88.62 265 TYR A N 1
ATOM 2245 C CA . TYR A 1 265 ? -8.924 -2.279 20.586 1.00 88.62 265 TYR A CA 1
ATOM 2246 C C . TYR A 1 265 ? -9.609 -2.109 21.953 1.00 88.62 265 TYR A C 1
ATOM 2248 O O . TYR A 1 265 ? -10.747 -2.543 22.139 1.00 88.62 265 TYR A O 1
ATOM 2256 N N . ILE A 1 266 ? -8.939 -1.452 22.910 1.00 86.50 266 ILE A N 1
ATOM 2257 C CA . ILE A 1 266 ? -9.506 -1.178 24.243 1.00 86.50 266 ILE A CA 1
ATOM 2258 C C . ILE A 1 266 ? -10.772 -0.329 24.113 1.00 86.50 266 ILE A C 1
ATOM 2260 O O . ILE A 1 266 ? -11.764 -0.591 24.791 1.00 86.50 266 ILE A O 1
ATOM 2264 N N . TYR A 1 267 ? -10.734 0.683 23.249 1.00 84.12 267 TYR A N 1
ATOM 2265 C CA . TYR A 1 267 ? -11.870 1.555 22.986 1.00 84.12 267 TYR A CA 1
ATOM 2266 C C . TYR A 1 267 ? -13.066 0.783 22.403 1.00 84.12 267 TYR A C 1
ATOM 2268 O O . TYR A 1 267 ? -14.152 0.822 22.979 1.00 84.12 267 TYR A O 1
ATOM 2276 N N . LEU A 1 268 ? -12.858 0.023 21.324 1.00 83.62 268 LEU A N 1
ATOM 2277 C CA . LEU A 1 268 ? -13.912 -0.755 20.660 1.00 83.62 268 LEU A CA 1
ATOM 2278 C C . LEU A 1 268 ? -14.511 -1.818 21.592 1.00 83.62 268 LEU A C 1
ATOM 2280 O O . LEU A 1 268 ? -15.723 -2.003 21.638 1.00 83.62 268 LEU A O 1
ATOM 2284 N N . THR A 1 269 ? -13.687 -2.442 22.436 1.00 82.00 269 THR A N 1
ATOM 2285 C CA . THR A 1 269 ? -14.181 -3.378 23.457 1.00 82.00 269 THR A CA 1
ATOM 2286 C C . THR A 1 269 ? -15.108 -2.676 24.457 1.00 82.00 269 THR A C 1
ATOM 2288 O O . THR A 1 269 ? -16.189 -3.180 24.747 1.00 82.00 269 THR A O 1
ATOM 2291 N N . LYS A 1 270 ? -14.737 -1.482 24.952 1.00 80.12 270 LYS A N 1
ATOM 2292 C CA . LYS A 1 270 ? -15.591 -0.699 25.867 1.00 80.12 270 LYS A CA 1
ATOM 2293 C C . LYS A 1 270 ? -16.921 -0.293 25.226 1.00 80.12 270 LYS A C 1
ATOM 2295 O O . LYS A 1 270 ? -17.927 -0.278 25.933 1.00 80.12 270 LYS A O 1
ATOM 2300 N N . ARG A 1 271 ? -16.921 0.040 23.926 1.00 74.75 271 ARG A N 1
ATOM 2301 C CA . ARG A 1 271 ? -18.134 0.343 23.141 1.00 74.75 271 ARG A CA 1
ATOM 2302 C C . ARG A 1 271 ? -19.120 -0.828 23.176 1.00 74.75 271 ARG A C 1
ATOM 2304 O O . ARG A 1 271 ? -20.310 -0.595 23.347 1.00 74.75 271 ARG A O 1
ATOM 2311 N N . ILE A 1 272 ? -18.627 -2.060 23.060 1.00 70.00 272 ILE A N 1
ATOM 2312 C CA . ILE A 1 272 ? -19.454 -3.276 23.046 1.00 70.00 272 ILE A CA 1
ATOM 2313 C C . ILE A 1 272 ? -19.952 -3.643 24.455 1.00 70.00 272 ILE A C 1
ATOM 2315 O O . ILE A 1 272 ? -21.077 -4.114 24.608 1.00 70.00 272 ILE A O 1
ATOM 2319 N N . THR A 1 273 ? -19.142 -3.434 25.499 1.00 64.12 273 THR A N 1
ATOM 2320 C CA . THR A 1 273 ? -19.427 -3.976 26.842 1.00 64.12 273 THR A CA 1
ATOM 2321 C C . THR A 1 273 ? -20.127 -3.020 27.819 1.00 64.12 273 THR A C 1
ATOM 2323 O O . THR A 1 273 ? -20.545 -3.476 28.881 1.00 64.12 273 THR A O 1
ATOM 2326 N N . PHE A 1 274 ? -20.247 -1.713 27.542 1.00 57.66 274 PHE A N 1
ATOM 2327 C CA . PHE A 1 274 ? -20.781 -0.727 28.505 1.00 57.66 274 PHE A CA 1
ATOM 2328 C C . PHE A 1 274 ? -21.740 0.306 27.891 1.00 57.66 274 PHE A C 1
ATOM 2330 O O . PHE A 1 274 ? -21.692 0.587 26.699 1.00 57.66 274 PHE A O 1
ATOM 2337 N N . ASN A 1 275 ? -22.565 0.934 28.749 1.00 58.06 275 ASN A N 1
ATOM 2338 C CA . ASN A 1 275 ? -23.378 2.121 28.441 1.00 58.06 275 ASN A CA 1
ATOM 2339 C C . ASN A 1 275 ? -22.466 3.283 28.010 1.00 58.06 275 ASN A C 1
ATOM 2341 O O . ASN A 1 275 ? -21.967 4.069 28.819 1.00 58.06 275 ASN A O 1
ATOM 2345 N N . PHE A 1 276 ? -22.189 3.325 26.716 1.00 71.44 276 PHE A N 1
ATOM 2346 C CA . PHE A 1 276 ? -21.147 4.135 26.122 1.00 71.44 276 PHE A CA 1
ATOM 2347 C C . PHE A 1 276 ? -21.549 5.615 26.071 1.00 71.44 276 PHE A C 1
ATOM 2349 O O . PHE A 1 2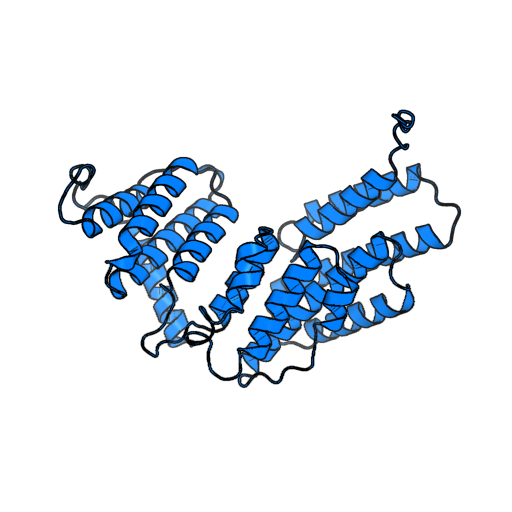76 ? -22.453 6.006 25.330 1.00 71.44 276 PHE A O 1
ATOM 2356 N N . ASN A 1 277 ? -20.886 6.464 26.865 1.00 83.75 277 ASN A N 1
ATOM 2357 C CA . ASN A 1 277 ? -21.122 7.907 26.821 1.00 83.75 277 ASN A CA 1
ATOM 2358 C C . ASN A 1 277 ? -20.524 8.497 25.533 1.00 83.75 277 ASN A C 1
ATOM 2360 O O . ASN A 1 277 ? -19.303 8.612 25.402 1.00 83.75 277 ASN A O 1
ATOM 2364 N N . LYS A 1 278 ? -21.399 8.913 24.608 1.00 83.31 278 LYS A N 1
ATOM 2365 C CA . LYS A 1 278 ? -21.024 9.472 23.300 1.00 83.31 278 LYS A CA 1
ATOM 2366 C C . LYS A 1 278 ? -20.113 10.703 23.390 1.00 83.31 278 LYS A C 1
ATOM 2368 O O . LYS A 1 278 ? -19.208 10.837 22.573 1.00 83.31 278 LYS A O 1
ATOM 2373 N N . GLU A 1 279 ? -20.296 11.572 24.383 1.00 85.12 279 GLU A N 1
ATOM 2374 C CA . GLU A 1 279 ? -19.462 12.774 24.543 1.00 85.12 279 GLU A CA 1
ATOM 2375 C C . GLU A 1 279 ? -18.053 12.427 25.033 1.00 85.12 279 GLU A C 1
ATOM 2377 O O . GLU A 1 279 ? -17.056 12.937 24.515 1.00 85.12 279 GLU A O 1
ATOM 2382 N N . THR A 1 280 ? -17.946 11.502 25.991 1.00 85.62 280 THR A N 1
ATOM 2383 C CA . THR A 1 280 ? -16.645 10.983 26.438 1.00 85.62 280 THR A CA 1
ATOM 2384 C C . THR A 1 280 ? -15.917 10.295 25.288 1.00 85.62 280 THR A C 1
ATOM 2386 O O . THR A 1 280 ? -14.739 10.560 25.055 1.00 85.62 280 THR A O 1
ATOM 2389 N N . ALA A 1 281 ? -16.635 9.482 24.517 1.00 85.44 281 ALA A N 1
ATOM 2390 C CA . ALA A 1 281 ? -16.109 8.782 23.359 1.00 85.44 281 ALA A CA 1
ATOM 2391 C C . ALA A 1 281 ? -15.569 9.719 22.281 1.00 85.44 281 ALA A C 1
ATOM 2393 O O . ALA A 1 281 ? -14.451 9.539 21.802 1.00 85.44 281 ALA A O 1
ATOM 2394 N N . LYS A 1 282 ? -16.344 10.753 21.939 1.00 88.88 282 LYS A N 1
ATOM 2395 C CA . LYS A 1 282 ? -15.948 11.783 20.980 1.00 88.88 282 LYS A CA 1
ATOM 2396 C C . LYS A 1 282 ? -14.649 12.461 21.411 1.00 88.88 282 LYS A C 1
ATOM 2398 O O . LYS A 1 282 ? -13.748 12.646 20.599 1.00 88.88 282 LYS A O 1
ATOM 2403 N N . LYS A 1 283 ? -14.517 12.793 22.699 1.00 89.25 283 LYS A N 1
ATOM 2404 C CA . LYS A 1 283 ? -13.290 13.384 23.248 1.00 89.25 283 LYS A CA 1
ATOM 2405 C C . LYS A 1 283 ? -12.097 12.425 23.171 1.00 89.25 283 LYS A C 1
ATOM 2407 O O . LYS A 1 283 ? -11.004 12.854 22.795 1.00 89.25 283 LYS A O 1
ATOM 2412 N N . GLU A 1 284 ? -12.289 11.152 23.517 1.00 89.62 284 GLU A N 1
ATOM 2413 C CA . GLU A 1 284 ? -11.237 10.129 23.450 1.00 89.62 284 GLU A CA 1
ATOM 2414 C C . GLU A 1 284 ? -10.740 9.905 22.015 1.00 89.62 284 GLU A C 1
ATOM 2416 O O . GLU A 1 284 ? -9.528 9.935 21.795 1.00 89.62 284 GLU A O 1
ATOM 2421 N N . ILE A 1 285 ? -11.641 9.768 21.032 1.00 91.06 285 ILE A N 1
ATOM 2422 C CA . ILE A 1 285 ? -11.251 9.580 19.626 1.00 91.06 285 ILE A CA 1
ATOM 2423 C C . ILE A 1 285 ? -10.530 10.817 19.087 1.00 91.06 285 ILE A C 1
ATOM 2425 O O . ILE A 1 285 ? -9.458 10.686 18.503 1.00 91.06 285 ILE A O 1
ATOM 2429 N N . THR A 1 286 ? -11.052 12.025 19.328 1.00 92.19 286 THR A N 1
ATOM 2430 C CA . THR A 1 286 ? -10.387 13.267 18.895 1.00 92.19 286 THR A CA 1
ATOM 2431 C C . THR A 1 286 ? -8.981 13.389 19.487 1.00 92.19 286 THR A C 1
ATOM 2433 O O . THR A 1 286 ? -8.045 13.784 18.795 1.00 92.19 286 THR A O 1
ATOM 2436 N N . THR A 1 287 ? -8.804 13.001 20.755 1.00 92.62 287 THR A N 1
ATOM 2437 C CA . THR A 1 287 ? -7.479 12.983 21.397 1.00 92.62 287 THR A CA 1
ATOM 2438 C C . THR A 1 287 ? -6.557 11.966 20.726 1.00 92.62 287 THR A C 1
ATOM 2440 O O . THR A 1 287 ? -5.398 12.268 20.457 1.00 92.62 287 THR A O 1
ATOM 2443 N N . TRP A 1 288 ? -7.067 10.773 20.420 1.00 93.25 288 TRP A N 1
ATOM 2444 C CA . TRP A 1 288 ? -6.311 9.725 19.739 1.00 93.25 288 TRP A CA 1
ATOM 2445 C C . TRP A 1 288 ? -5.872 10.137 18.324 1.00 93.25 288 TRP A C 1
ATOM 2447 O O . TRP A 1 288 ? -4.704 9.949 17.987 1.00 93.25 288 TRP A O 1
ATOM 2457 N N . ILE A 1 289 ? -6.745 10.778 17.535 1.00 93.56 289 ILE A N 1
ATOM 2458 C CA . ILE A 1 289 ? -6.392 11.333 16.214 1.00 93.56 289 ILE A CA 1
ATOM 2459 C C . ILE A 1 289 ? -5.264 12.364 16.351 1.00 93.56 289 ILE A C 1
ATOM 2461 O O . ILE A 1 289 ? -4.260 12.273 15.647 1.00 93.56 289 ILE A O 1
ATOM 2465 N N . ALA A 1 290 ? -5.376 13.296 17.302 1.00 93.81 290 ALA A N 1
ATOM 2466 C CA . ALA A 1 290 ? -4.347 14.311 17.526 1.00 93.81 290 ALA A CA 1
ATOM 2467 C C . ALA A 1 290 ? -2.992 13.699 17.943 1.00 93.81 290 ALA A C 1
ATOM 2469 O O . ALA A 1 290 ? -1.931 14.181 17.541 1.00 93.81 290 ALA A O 1
ATOM 2470 N N . GLU A 1 291 ? -2.994 12.616 18.729 1.00 93.25 291 GLU A N 1
ATOM 2471 C CA . GLU A 1 291 ? -1.771 11.875 19.066 1.00 93.25 291 GLU A CA 1
ATOM 2472 C C . GLU A 1 291 ? -1.132 11.202 17.840 1.00 93.25 291 GLU A C 1
ATOM 2474 O O . GLU A 1 291 ? 0.098 11.214 17.703 1.00 93.25 291 GLU A O 1
ATOM 2479 N N . ILE A 1 292 ? -1.946 10.618 16.955 1.00 92.00 292 ILE A N 1
ATOM 2480 C CA . ILE A 1 292 ? -1.484 10.029 15.690 1.00 92.00 292 ILE A CA 1
ATOM 2481 C C . ILE A 1 292 ? -0.829 11.109 14.828 1.00 92.00 292 ILE A C 1
ATOM 2483 O O . ILE A 1 292 ? 0.294 10.922 14.360 1.00 92.00 292 ILE A O 1
ATOM 2487 N N . GLU A 1 293 ? -1.484 12.261 14.678 1.00 90.81 293 GLU A N 1
ATOM 2488 C CA . GLU A 1 293 ? -0.968 13.398 13.910 1.00 90.81 293 GLU A CA 1
ATOM 2489 C C . GLU A 1 293 ? 0.349 13.932 14.466 1.00 90.81 293 GLU A C 1
ATOM 2491 O O . GLU A 1 293 ? 1.309 14.121 13.718 1.00 90.81 293 GLU A O 1
ATOM 2496 N N . LYS A 1 294 ? 0.440 14.086 15.790 1.00 90.38 294 LYS A N 1
ATOM 2497 C CA . LYS A 1 294 ? 1.660 14.539 16.467 1.00 90.38 294 LYS A CA 1
ATOM 2498 C C . LYS A 1 294 ? 2.844 13.588 16.269 1.00 90.38 294 LYS A C 1
ATOM 2500 O O . LYS A 1 294 ? 3.994 14.018 16.326 1.00 90.38 294 LYS A O 1
ATOM 2505 N N . THR A 1 295 ? 2.582 12.300 16.062 1.00 85.19 295 THR A N 1
ATOM 2506 C CA . THR A 1 295 ? 3.635 11.297 15.845 1.00 85.19 295 THR A CA 1
ATOM 2507 C C . THR A 1 295 ? 4.284 11.445 14.460 1.00 85.19 295 THR A C 1
ATOM 2509 O O . THR A 1 295 ? 5.438 11.042 14.279 1.00 85.19 295 THR A O 1
ATOM 2512 N N . GLY A 1 296 ? 3.586 12.065 13.502 1.00 82.00 296 GLY A N 1
ATOM 2513 C CA . GLY A 1 296 ? 4.069 12.308 12.143 1.00 82.00 296 GLY A CA 1
ATOM 2514 C C . GLY A 1 296 ? 4.494 11.023 11.427 1.00 82.00 296 GLY A C 1
ATOM 2515 O O . GLY A 1 296 ? 3.899 9.956 11.598 1.00 82.00 296 GLY A O 1
ATOM 2516 N N . THR A 1 297 ? 5.599 11.097 10.681 1.00 77.75 297 THR A N 1
ATOM 2517 C CA . THR A 1 297 ? 6.149 9.986 9.879 1.00 77.75 297 THR A CA 1
ATOM 2518 C C . THR A 1 297 ? 6.659 8.800 10.711 1.00 77.75 297 THR A C 1
ATOM 2520 O O . THR A 1 297 ? 6.949 7.730 10.161 1.00 77.75 297 THR A O 1
ATOM 2523 N N . ASN A 1 298 ? 6.688 8.930 12.045 1.00 83.94 298 ASN A N 1
ATOM 2524 C CA . ASN A 1 298 ? 7.049 7.860 12.975 1.00 83.94 298 ASN A CA 1
ATOM 2525 C C . ASN A 1 298 ? 5.950 6.791 13.140 1.00 83.94 298 ASN A C 1
ATOM 2527 O O . ASN A 1 298 ? 5.990 6.030 14.105 1.00 83.94 298 ASN A O 1
ATOM 2531 N N . THR A 1 299 ? 4.969 6.721 12.238 1.00 83.31 299 THR A N 1
ATOM 2532 C CA . THR A 1 299 ? 3.957 5.656 12.177 1.00 83.31 299 THR A CA 1
ATOM 2533 C C . THR A 1 299 ? 3.790 5.203 10.728 1.00 83.31 299 THR A C 1
ATOM 2535 O O . THR A 1 299 ? 3.679 6.033 9.831 1.00 83.31 299 THR A O 1
ATOM 2538 N N . ILE A 1 300 ? 3.804 3.889 10.473 1.00 80.62 300 ILE A N 1
ATOM 2539 C CA . ILE A 1 300 ? 3.814 3.341 9.101 1.00 80.62 300 ILE A CA 1
ATOM 2540 C C . ILE A 1 300 ? 2.500 3.560 8.330 1.00 80.62 300 ILE A C 1
ATOM 2542 O O . ILE A 1 300 ? 2.530 3.637 7.111 1.00 80.62 300 ILE A O 1
ATOM 2546 N N . ASP A 1 301 ? 1.384 3.751 9.035 1.00 84.56 301 ASP A N 1
ATOM 2547 C CA . ASP A 1 301 ? 0.039 3.888 8.461 1.00 84.56 301 ASP A CA 1
ATOM 2548 C C . ASP A 1 301 ? -0.770 4.991 9.165 1.00 84.56 301 ASP A C 1
ATOM 2550 O O . ASP A 1 301 ? -1.951 4.837 9.479 1.00 84.56 301 ASP A O 1
ATOM 2554 N N . GLN A 1 302 ? -0.114 6.121 9.445 1.00 88.25 302 GLN A N 1
ATOM 2555 C CA . GLN A 1 302 ? -0.746 7.290 10.067 1.00 88.25 302 GLN A CA 1
ATOM 2556 C C . GLN A 1 302 ? -2.055 7.715 9.360 1.00 88.25 302 GLN A C 1
ATOM 2558 O O . GLN A 1 302 ? -3.040 7.929 10.069 1.00 88.25 302 GLN A O 1
ATOM 2563 N N . PRO A 1 303 ? -2.124 7.801 8.011 1.00 88.12 303 PRO A N 1
ATOM 2564 C CA . PRO A 1 303 ? -3.343 8.240 7.326 1.00 88.12 303 PRO A CA 1
ATOM 2565 C C . PRO A 1 303 ? -4.517 7.276 7.522 1.00 88.12 303 PRO A C 1
ATOM 2567 O O . PRO A 1 303 ? -5.636 7.719 7.754 1.00 88.12 303 PRO A O 1
ATOM 2570 N N . TRP A 1 304 ? -4.253 5.966 7.503 1.00 90.75 304 TRP A N 1
ATOM 2571 C CA . TRP A 1 304 ? -5.277 4.944 7.730 1.00 90.75 304 TRP A CA 1
ATOM 2572 C C . TRP A 1 304 ? -5.754 4.907 9.191 1.00 90.75 304 TRP A C 1
ATOM 2574 O O . TRP A 1 304 ? -6.950 4.830 9.458 1.00 90.75 304 TRP A O 1
ATOM 2584 N N . LEU A 1 305 ? -4.844 5.034 10.164 1.00 92.25 305 LEU A N 1
ATOM 2585 C CA . LEU A 1 305 ? -5.251 5.158 11.568 1.00 92.25 305 LEU A CA 1
ATOM 2586 C C . LEU A 1 305 ? -6.144 6.390 11.767 1.00 92.25 305 LEU A C 1
ATOM 2588 O O . LEU A 1 305 ? -7.182 6.306 12.416 1.00 92.25 305 LEU A O 1
ATOM 2592 N N . LYS A 1 306 ? -5.776 7.525 11.166 1.00 91.75 306 LYS A N 1
ATOM 2593 C CA . LYS A 1 306 ? -6.599 8.735 11.208 1.00 91.75 306 LYS A CA 1
ATOM 2594 C C . LYS A 1 306 ? -7.991 8.499 10.606 1.00 91.75 306 LYS A C 1
ATOM 2596 O O . LYS A 1 306 ? -8.969 8.846 11.264 1.00 91.75 306 LYS A O 1
ATOM 2601 N N . SER A 1 307 ? -8.091 7.855 9.439 1.00 90.88 307 SER A N 1
ATOM 2602 C CA . SER A 1 307 ? -9.388 7.598 8.795 1.00 90.88 307 SER A CA 1
ATOM 2603 C C . SER A 1 307 ? -10.307 6.696 9.623 1.00 90.88 307 SER A C 1
ATOM 2605 O O . SER A 1 307 ? -11.517 6.911 9.636 1.00 90.88 307 SER A O 1
ATOM 2607 N N . ILE A 1 308 ? -9.761 5.730 10.374 1.00 91.50 308 ILE A N 1
ATOM 2608 C CA . ILE A 1 308 ? -10.559 4.949 11.335 1.00 91.50 308 ILE A CA 1
ATOM 2609 C C . ILE A 1 308 ? -11.149 5.852 12.419 1.00 91.50 308 ILE A C 1
ATOM 2611 O O . ILE A 1 308 ? -12.324 5.736 12.759 1.00 91.50 308 ILE A O 1
ATOM 2615 N N . GLY A 1 309 ? -10.349 6.767 12.968 1.00 90.38 309 GLY A N 1
ATOM 2616 C CA . GLY A 1 309 ? -10.827 7.701 13.988 1.00 90.38 309 GLY A CA 1
ATOM 2617 C C . GLY A 1 309 ? -11.934 8.602 13.462 1.00 90.38 309 GLY A C 1
ATOM 2618 O O . GLY A 1 309 ? -12.933 8.811 14.142 1.00 90.38 309 GLY A O 1
ATOM 2619 N N . GLU A 1 310 ? -11.773 9.111 12.245 1.00 92.50 310 GLU A N 1
ATOM 2620 C CA . GLU A 1 310 ? -12.788 9.925 11.572 1.00 92.50 310 GLU A CA 1
ATOM 2621 C C . GLU A 1 310 ? -14.084 9.135 11.358 1.00 92.50 310 GLU A C 1
ATOM 2623 O O . GLU A 1 310 ? -15.158 9.623 11.705 1.00 92.50 310 GLU A O 1
ATOM 2628 N N . THR A 1 311 ? -13.978 7.879 10.916 1.00 90.56 311 THR A N 1
ATOM 2629 C CA . THR A 1 311 ? -15.124 6.968 10.758 1.00 90.56 311 THR A CA 1
ATOM 2630 C C . THR A 1 311 ? -15.865 6.766 12.082 1.00 90.56 311 THR A C 1
ATOM 2632 O O . THR A 1 311 ? -17.083 6.922 12.152 1.00 90.56 311 THR A O 1
ATOM 2635 N N . LEU A 1 312 ? -15.135 6.505 13.170 1.00 88.75 312 LEU A N 1
ATOM 2636 C CA . LEU A 1 312 ? -15.729 6.349 14.499 1.00 88.75 312 LEU A CA 1
ATOM 2637 C C . LEU A 1 312 ? -16.383 7.639 15.012 1.00 88.75 312 LEU A C 1
ATOM 2639 O O . LEU A 1 312 ? -17.405 7.583 15.693 1.00 88.75 312 LEU A O 1
ATOM 2643 N N . LEU A 1 313 ? -15.823 8.813 14.704 1.00 89.94 313 LEU A N 1
ATOM 2644 C CA . LEU A 1 313 ? -16.449 10.095 15.043 1.00 89.94 313 LEU A CA 1
ATOM 2645 C C . LEU A 1 313 ? -17.749 10.318 14.269 1.00 89.94 313 LEU A C 1
ATOM 2647 O O . LEU A 1 313 ? -18.699 10.873 14.829 1.00 89.94 313 LEU A O 1
ATOM 2651 N N . ASP A 1 314 ? -17.796 9.897 13.009 1.00 88.12 314 ASP A N 1
ATOM 2652 C CA . ASP A 1 314 ? -18.985 10.005 12.171 1.00 88.12 314 ASP A CA 1
ATOM 2653 C C . ASP A 1 314 ? -20.126 9.118 12.681 1.00 88.12 314 ASP A C 1
ATOM 2655 O O . ASP A 1 314 ? -21.258 9.593 12.769 1.00 88.12 314 ASP A O 1
ATOM 2659 N N . GLU A 1 315 ? -19.833 7.897 13.142 1.00 83.62 315 GLU A N 1
ATOM 2660 C CA . GLU A 1 315 ? -20.818 7.010 13.788 1.00 83.62 315 GLU A CA 1
ATOM 2661 C C . GLU A 1 315 ? -21.426 7.601 15.076 1.00 83.62 315 GLU A C 1
ATOM 2663 O O . GLU A 1 315 ? -22.534 7.240 15.484 1.00 83.62 315 GLU A O 1
ATOM 2668 N N . LEU A 1 316 ? -20.718 8.525 15.735 1.00 82.06 316 LEU A N 1
ATOM 2669 C CA . LEU A 1 316 ? -21.187 9.188 16.954 1.00 82.06 316 LEU A CA 1
ATOM 2670 C C . LEU A 1 316 ? -22.055 10.421 16.690 1.00 82.06 316 LEU A C 1
ATOM 2672 O O . LEU A 1 316 ? -22.693 10.913 17.631 1.00 82.06 316 LEU A O 1
ATOM 2676 N N . LYS A 1 317 ? -22.106 10.931 15.453 1.00 80.62 317 LYS A N 1
ATOM 2677 C CA . LYS A 1 317 ? -22.990 12.050 15.106 1.00 80.62 317 LYS A CA 1
ATOM 2678 C C . LYS A 1 317 ? -24.453 11.629 15.315 1.00 80.62 317 LYS A C 1
ATOM 2680 O O . LYS A 1 317 ? -24.806 10.467 15.106 1.00 80.62 317 LYS A O 1
ATOM 2685 N N . PRO A 1 318 ? -25.338 12.539 15.761 1.00 67.50 318 PRO A N 1
ATOM 2686 C CA . PRO A 1 318 ? -26.763 12.246 15.764 1.00 67.50 318 PRO A CA 1
ATOM 2687 C C . PRO A 1 318 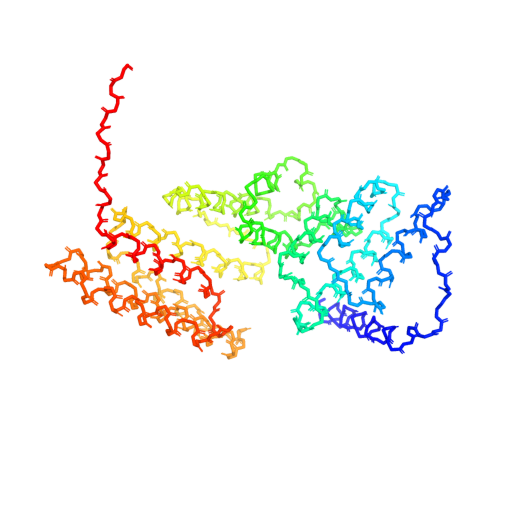? -27.174 11.895 14.333 1.00 67.50 318 PRO A C 1
ATOM 2689 O O . PRO A 1 318 ? -26.840 12.640 13.411 1.00 67.50 318 PRO A O 1
ATOM 2692 N N . ASN A 1 319 ? -27.862 10.762 14.151 1.00 51.94 319 ASN A N 1
ATOM 2693 C CA . ASN A 1 319 ? -28.447 10.418 12.859 1.00 51.94 319 ASN A CA 1
ATOM 2694 C C . ASN A 1 319 ? -29.211 11.649 12.367 1.00 51.94 319 ASN A C 1
ATOM 2696 O O . ASN A 1 319 ? -30.115 12.120 13.065 1.00 51.94 319 ASN A O 1
ATOM 2700 N N . ALA A 1 320 ? -28.849 12.174 11.193 1.00 43.84 320 ALA A N 1
ATOM 2701 C CA . ALA A 1 320 ? -29.744 13.083 10.497 1.00 43.84 320 ALA A CA 1
ATOM 2702 C C . ALA A 1 320 ? -31.116 12.390 10.450 1.00 43.84 320 ALA A C 1
ATOM 2704 O O . ALA A 1 320 ? -31.152 11.170 10.228 1.00 43.84 320 ALA A O 1
ATOM 2705 N N . PRO A 1 321 ? -32.226 13.098 10.730 1.00 38.88 321 PRO A N 1
ATOM 2706 C CA . PRO A 1 321 ? -33.539 12.493 10.599 1.00 38.88 321 PRO A CA 1
ATOM 2707 C C . PRO A 1 321 ? -33.593 11.876 9.205 1.00 38.88 321 PRO A C 1
ATOM 2709 O O . PRO A 1 321 ? -33.346 12.567 8.216 1.00 38.88 321 PRO A O 1
ATOM 2712 N N . ARG A 1 322 ? -33.812 10.556 9.141 1.00 36.69 322 ARG A N 1
ATOM 2713 C CA . ARG A 1 322 ? -34.116 9.878 7.885 1.00 36.69 322 ARG A CA 1
ATOM 2714 C C . ARG A 1 322 ? -35.309 10.634 7.321 1.00 36.69 322 ARG A C 1
ATOM 2716 O O . ARG A 1 322 ? -36.404 10.502 7.861 1.00 36.69 322 ARG A O 1
ATOM 2723 N N . SER A 1 323 ? -35.083 11.469 6.309 1.00 36.06 323 SER A N 1
ATOM 2724 C CA . SER A 1 323 ? -36.173 11.967 5.487 1.00 36.06 323 SER A CA 1
ATOM 2725 C C . SER A 1 323 ? -36.928 10.734 5.026 1.00 36.06 323 SER A C 1
ATOM 2727 O O . SER A 1 323 ? -36.319 9.765 4.562 1.00 36.06 323 SER A O 1
ATOM 2729 N N . GLU A 1 324 ? -38.219 10.753 5.310 1.00 34.97 324 GLU A N 1
ATOM 2730 C CA . GLU A 1 324 ? -39.139 9.651 5.129 1.00 34.97 324 GLU A CA 1
ATOM 2731 C C . GLU A 1 324 ? -38.972 8.999 3.757 1.00 34.97 324 GLU A C 1
ATOM 2733 O O . GLU A 1 324 ? -38.623 9.627 2.756 1.00 34.97 324 GLU A O 1
ATOM 2738 N N . GLN A 1 325 ? -39.212 7.695 3.760 1.00 32.47 325 GLN A N 1
ATOM 2739 C CA . GLN A 1 325 ? -39.389 6.873 2.581 1.00 32.47 325 GLN A CA 1
ATOM 2740 C C . GLN A 1 325 ? -40.280 7.600 1.566 1.00 32.47 325 GLN A C 1
ATOM 2742 O O . GLN A 1 325 ? -41.480 7.735 1.782 1.00 32.47 325 GLN A O 1
ATOM 2747 N N . ASN A 1 326 ? -39.719 7.989 0.422 1.00 29.62 326 ASN A N 1
ATOM 2748 C CA . ASN A 1 326 ? -40.529 8.119 -0.780 1.00 29.62 326 ASN A CA 1
ATOM 2749 C C . ASN A 1 326 ? -40.797 6.701 -1.289 1.00 29.62 326 ASN A C 1
ATOM 2751 O O . ASN A 1 326 ? -40.037 6.148 -2.079 1.00 29.62 326 ASN A O 1
ATOM 2755 N N . THR A 1 327 ? -41.869 6.100 -0.783 1.00 35.62 327 THR A N 1
ATOM 2756 C CA . THR A 1 327 ? -42.665 5.163 -1.572 1.00 35.62 327 THR A CA 1
ATOM 2757 C C . THR A 1 327 ? -43.282 5.934 -2.733 1.00 35.62 327 THR A C 1
ATOM 2759 O O . THR A 1 327 ? -44.133 6.792 -2.498 1.00 35.62 327 THR A O 1
ATOM 2762 N N . PHE A 1 328 ? -42.863 5.613 -3.954 1.00 35.28 328 PHE A N 1
ATOM 2763 C CA . PHE A 1 328 ? -43.684 5.717 -5.157 1.00 35.28 328 PHE A CA 1
ATOM 2764 C C . PHE A 1 328 ? -43.453 4.485 -6.021 1.00 35.28 328 PHE A C 1
ATOM 2766 O O . PHE A 1 328 ? -42.268 4.131 -6.218 1.00 35.28 328 PHE A O 1
#

Radius of gyration: 23.41 Å; chains: 1; bounding box: 71×47×65 Å

pLDDT: mean 75.23, std 17.7, range [21.8, 94.0]

Foldseek 3Di:
DVVVVVVLVVVLVVLVVVLVVLVPDDQLPVLCDDDPCLLSVLVNLLSVLSVALDEPVSLVVSLVSCLVCLVVDDLVSLLVSLSSNLSSLVVCCVVVVRYVRHVVSNLSSLCSCVVSVSQQDPVRAHPPVSLVVNLVSCLVVVPLVCLVPCLDPVNVSRHPPQCNLVSVLSSQLSNCVSVLVLVSNVVSDDDGDDPDPVSVLVVVLVSLVSNLLSQLSCLLVVNDDLPPNVVSLVVNLVSLVPDPPDDPLRSQQVVVQSVLSVVSSVLSVCVVPDPDDLVVSLVSLVVSLVVLVVCPPSHPPSVSSNVSSVVSNVVSDDPDPPPDDPDD